Protein AF-A0A369S6Y5-F1 (afdb_monomer)

Mean predicted aligned error: 6.46 Å

Radius of gyration: 21.96 Å; Cα contacts (8 Å, |Δi|>4): 320; chains: 1; bounding box: 61×44×66 Å

Secondary structure (DSSP, 8-state):
-HHHHHHHHHHHHHHHHHHHHHHTHHHHHHHH-TTPBPPPHHHHHHHHHHHHHTT-TTGGGEEEEEES-SS-EEEE-TTSTT-EEEEEEGGGG--SHHHHHHT-SS-HHHHTTSTTHHHHHS--HHHHHHHHHHHHHHHHTTHHHHHHHHHHHHHHHHHHHHHHHHHH-SSHHHHHHHHHHHHHHHHHHHHHHHHHHHHHHHHHHHHHHHTS-HHHHHHHHHHHHHHHHHHHHHHTT-SSS--HHHHHHHHHSPPHHHHHHHHHHHHHHS---S---

Solvent-accessible surface area (backbone atoms only — not comparable to ful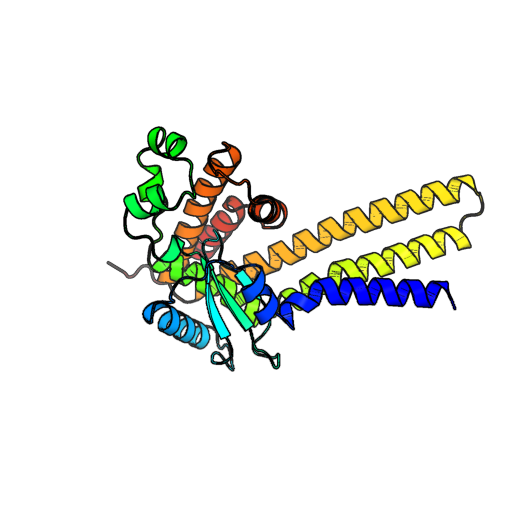l-atom values): 14900 Å² total; per-residue (Å²): 109,72,70,57,52,52,52,50,52,52,41,51,49,47,40,45,66,52,45,40,52,32,72,43,33,68,62,45,44,65,71,70,45,79,55,64,49,88,74,54,68,69,58,54,54,48,50,54,52,47,29,60,77,69,68,45,71,58,56,87,36,52,47,77,46,27,25,83,48,91,59,64,43,68,38,35,26,55,88,43,95,85,12,20,40,41,38,36,24,48,61,66,71,30,84,50,51,65,48,46,63,70,61,56,60,46,36,62,78,47,42,72,76,36,71,66,50,42,61,65,60,50,48,52,75,35,24,48,51,16,54,54,35,24,40,50,42,40,45,69,70,43,50,64,60,65,61,41,45,47,64,44,51,43,50,52,51,35,52,52,47,48,52,47,34,71,74,70,49,92,44,79,71,56,30,55,53,48,38,50,51,37,50,52,49,39,52,54,50,44,52,55,51,51,45,52,51,45,34,51,53,52,53,51,14,50,51,58,24,29,66,71,44,72,56,19,36,55,7,43,52,50,43,26,55,39,46,48,52,50,51,53,38,49,78,68,65,27,30,78,66,80,43,65,65,56,56,48,44,65,73,56,43,67,57,43,69,61,54,37,50,54,51,53,54,47,55,76,72,48,88,76,64,98,76,79,131

pLDDT: mean 87.21, std 12.36, range [34.69, 98.0]

Sequence (277 aa):
MKKVIVLGAVTCGILTLEFGPHFFHQSVVSNFMLNTKPVQQETLDLCQSICRKLGINKSNKIEVVVGEGFAAGNLGSTSLRNGAVLSLPYTMYFATRNDIERSGIIKSSYLSRHPDLADKLIPSPNCNKFQMAHELVRLKYKDFILSGTILPAFYLLGYGGFALCNKWALQRRLRILNKILVAVGTLSFYHIVTSRVMNWQVYRADRVAATIDPTYMAGGIEFMRKNQLWEKAFLNGAMPEASIMMLMGYLWHPPSGERLKRLLDLKNFTPYCDDID

Structure (mmCIF, N/CA/C/O backbone):
data_AF-A0A369S6Y5-F1
#
_entry.id   AF-A0A369S6Y5-F1
#
loop_
_atom_site.group_PDB
_atom_site.id
_atom_site.type_symbol
_atom_site.label_atom_id
_atom_site.label_alt_id
_atom_site.label_comp_id
_atom_site.label_asym_id
_atom_site.label_entity_id
_atom_site.label_seq_id
_atom_site.pdbx_PDB_ins_code
_atom_site.Cartn_x
_atom_site.Cartn_y
_atom_site.Cartn_z
_atom_site.occupancy
_atom_site.B_iso_or_equiv
_atom_site.auth_seq_id
_atom_site.auth_comp_id
_atom_site.auth_asym_id
_atom_site.auth_atom_id
_atom_site.pdbx_PDB_model_num
ATOM 1 N N . MET A 1 1 ? 26.159 -10.647 -29.325 1.00 68.94 1 MET A N 1
ATOM 2 C CA . MET A 1 1 ? 26.149 -11.573 -28.171 1.00 68.94 1 MET A CA 1
ATOM 3 C C . MET A 1 1 ? 26.365 -10.866 -26.825 1.00 68.94 1 MET A C 1
ATOM 5 O O . MET A 1 1 ? 25.400 -10.771 -26.084 1.00 68.94 1 MET A O 1
ATOM 9 N N . LYS A 1 2 ? 27.532 -10.260 -26.524 1.00 83.88 2 LYS A N 1
ATOM 10 C CA . LYS A 1 2 ? 27.811 -9.609 -25.212 1.00 83.88 2 LYS A CA 1
ATOM 11 C C . LYS A 1 2 ? 26.740 -8.608 -24.727 1.00 83.88 2 LYS A C 1
ATOM 13 O O . LYS A 1 2 ? 26.308 -8.686 -23.588 1.00 83.88 2 LYS A O 1
ATOM 18 N N . LYS A 1 3 ? 26.257 -7.707 -25.595 1.00 83.19 3 LYS A N 1
ATOM 19 C CA . LYS A 1 3 ? 25.219 -6.712 -25.238 1.00 83.19 3 LYS A CA 1
ATOM 20 C C . LYS A 1 3 ? 23.859 -7.326 -24.876 1.00 83.19 3 LYS A C 1
ATOM 22 O O . LYS A 1 3 ? 23.180 -6.805 -24.004 1.00 83.19 3 LYS A O 1
ATOM 27 N N . VAL A 1 4 ? 23.487 -8.424 -25.536 1.00 84.88 4 VAL A N 1
ATOM 28 C CA . VAL A 1 4 ? 22.231 -9.148 -25.277 1.00 84.88 4 VAL A CA 1
ATOM 29 C C . VAL A 1 4 ? 22.318 -9.890 -23.945 1.00 84.88 4 VAL A C 1
ATOM 31 O O . VAL A 1 4 ? 21.370 -9.856 -23.173 1.00 84.88 4 VAL A O 1
ATOM 34 N N . ILE A 1 5 ? 23.480 -10.478 -23.640 1.00 88.75 5 ILE A N 1
ATOM 35 C CA . ILE A 1 5 ? 23.739 -11.128 -22.348 1.00 88.75 5 ILE A CA 1
ATOM 36 C C . ILE A 1 5 ? 23.636 -10.110 -21.205 1.00 88.75 5 ILE A C 1
ATOM 38 O O . ILE A 1 5 ? 22.941 -10.368 -20.231 1.00 88.75 5 ILE A O 1
ATOM 42 N N . VAL A 1 6 ? 24.262 -8.934 -21.342 1.00 90.31 6 VAL A N 1
ATOM 43 C CA . VAL A 1 6 ? 24.178 -7.869 -20.325 1.00 90.31 6 VAL A CA 1
ATOM 44 C C . VAL A 1 6 ? 22.739 -7.381 -20.148 1.00 90.31 6 VAL A C 1
ATOM 46 O O . VAL A 1 6 ? 22.275 -7.277 -19.018 1.00 90.31 6 VAL A O 1
ATOM 49 N N . LEU A 1 7 ? 22.011 -7.131 -21.242 1.00 91.06 7 LEU A N 1
ATOM 50 C CA . LEU A 1 7 ? 20.605 -6.715 -21.182 1.00 91.06 7 LEU A CA 1
ATOM 51 C C . LEU A 1 7 ? 19.738 -7.752 -20.456 1.00 91.06 7 LEU A C 1
ATOM 53 O O . LEU A 1 7 ? 18.943 -7.395 -19.586 1.00 91.06 7 LEU A O 1
ATOM 57 N N . GLY A 1 8 ? 19.919 -9.031 -20.797 1.00 91.69 8 GLY A N 1
ATOM 58 C CA . GLY A 1 8 ? 19.226 -10.143 -20.155 1.00 91.69 8 GLY A CA 1
ATOM 59 C C . GLY A 1 8 ? 19.544 -10.227 -18.665 1.00 91.69 8 GLY A C 1
ATOM 60 O O . GLY A 1 8 ? 18.622 -10.288 -17.858 1.00 91.69 8 GLY A O 1
ATOM 61 N N . ALA A 1 9 ? 20.824 -10.145 -18.291 1.00 93.56 9 ALA A N 1
ATOM 62 C CA . ALA A 1 9 ? 21.264 -10.190 -16.898 1.00 93.56 9 ALA A CA 1
ATOM 63 C C . ALA A 1 9 ? 20.692 -9.032 -16.065 1.00 93.56 9 ALA A C 1
ATOM 65 O O . ALA A 1 9 ? 20.164 -9.270 -14.982 1.00 93.56 9 ALA A O 1
ATOM 66 N N . VAL A 1 10 ? 20.726 -7.797 -16.580 1.00 94.38 10 VAL A N 1
ATOM 67 C CA . VAL A 1 10 ? 20.165 -6.628 -15.878 1.00 94.38 10 VAL A CA 1
ATOM 68 C C . VAL A 1 10 ? 18.650 -6.761 -15.729 1.00 94.38 10 VAL A C 1
ATOM 70 O O . VAL A 1 10 ? 18.126 -6.548 -14.642 1.00 94.38 10 VAL A O 1
ATOM 73 N N . THR A 1 11 ? 17.945 -7.174 -16.785 1.00 94.50 11 THR A N 1
ATOM 74 C CA . THR A 1 11 ? 16.484 -7.359 -16.735 1.00 94.50 11 THR A CA 1
ATOM 75 C C . THR A 1 11 ? 16.094 -8.460 -15.748 1.00 94.50 11 THR A C 1
ATOM 77 O O . THR A 1 11 ? 15.167 -8.274 -14.965 1.00 94.50 11 THR A O 1
ATOM 80 N N . CYS A 1 12 ? 16.824 -9.581 -15.729 1.00 94.69 12 CYS A N 1
ATOM 81 C CA . CYS A 1 12 ? 16.627 -10.640 -14.737 1.00 94.69 12 CYS A CA 1
ATOM 82 C C . CYS A 1 12 ? 16.923 -10.145 -13.316 1.00 94.69 12 CYS A C 1
ATOM 84 O O . CYS A 1 12 ? 16.197 -10.495 -12.390 1.00 94.69 12 CYS A O 1
ATOM 86 N N . GLY A 1 13 ? 17.951 -9.310 -13.142 1.00 95.88 13 GLY A N 1
ATOM 87 C CA . GLY A 1 13 ? 18.265 -8.658 -11.872 1.00 95.88 13 GLY A CA 1
ATOM 88 C C . GLY A 1 13 ? 17.122 -7.771 -11.377 1.00 95.88 13 GLY A C 1
ATOM 89 O O . GLY A 1 13 ? 16.681 -7.936 -10.246 1.00 95.88 13 GLY A O 1
ATOM 90 N N . ILE A 1 14 ? 16.581 -6.903 -12.240 1.00 94.62 14 ILE A N 1
ATOM 91 C CA . ILE A 1 14 ? 15.412 -6.062 -11.926 1.00 94.62 14 ILE A CA 1
ATOM 92 C C . ILE A 1 14 ? 14.213 -6.937 -11.550 1.00 94.62 14 ILE A C 1
ATOM 94 O O . ILE A 1 14 ? 13.621 -6.732 -10.499 1.00 94.62 14 ILE A O 1
ATOM 98 N N . LEU A 1 15 ? 13.887 -7.954 -12.354 1.00 94.94 15 LEU A N 1
ATOM 99 C CA . LEU A 1 15 ? 12.799 -8.884 -12.037 1.00 94.94 15 LEU A CA 1
ATOM 100 C C . LEU A 1 15 ? 13.020 -9.578 -10.687 1.00 94.94 15 LEU A C 1
ATOM 102 O O . LEU A 1 15 ? 12.086 -9.728 -9.911 1.00 94.94 15 LEU A O 1
ATOM 106 N N . THR A 1 16 ? 14.252 -9.975 -10.376 1.00 94.00 16 THR A N 1
ATOM 107 C CA . THR A 1 16 ? 14.579 -10.609 -9.092 1.00 94.00 16 THR A CA 1
ATOM 108 C C . THR A 1 16 ? 14.391 -9.639 -7.928 1.00 94.00 16 THR A C 1
ATOM 110 O O . THR A 1 16 ? 13.891 -10.049 -6.887 1.00 94.00 16 THR A O 1
ATOM 113 N N . LEU A 1 17 ? 14.737 -8.360 -8.096 1.00 91.50 17 LEU A N 1
ATOM 114 C CA . LEU A 1 17 ? 14.517 -7.328 -7.080 1.00 91.50 17 LEU A CA 1
ATOM 115 C C . LEU A 1 17 ? 13.027 -7.041 -6.860 1.00 91.50 17 LEU A C 1
ATOM 117 O O . LEU A 1 17 ? 12.596 -6.951 -5.716 1.00 91.50 17 LEU A O 1
ATOM 121 N N . GLU A 1 18 ? 12.241 -6.957 -7.933 1.00 90.75 18 GLU A N 1
ATOM 122 C CA . GLU A 1 18 ? 10.799 -6.687 -7.867 1.00 90.75 18 GLU A CA 1
ATOM 123 C C . GLU A 1 18 ? 10.017 -7.876 -7.290 1.00 90.75 18 GLU A C 1
ATOM 125 O O . GLU A 1 18 ? 9.133 -7.719 -6.451 1.00 90.75 18 GLU A O 1
ATOM 130 N N . PHE A 1 19 ? 10.348 -9.099 -7.711 1.00 93.56 19 PHE A N 1
ATOM 131 C CA . PHE A 1 19 ? 9.594 -10.296 -7.340 1.00 93.56 19 PHE A CA 1
ATOM 132 C C . PHE A 1 19 ? 10.156 -11.043 -6.130 1.00 93.56 19 PHE A C 1
ATOM 134 O O . PHE A 1 19 ? 9.410 -11.748 -5.445 1.00 93.56 19 PHE A O 1
ATOM 141 N N . GLY A 1 20 ? 11.451 -10.907 -5.850 1.00 91.94 20 GLY A N 1
ATOM 142 C CA . GLY A 1 20 ? 12.147 -11.584 -4.755 1.00 91.94 20 GLY A CA 1
ATOM 143 C C . GLY A 1 20 ? 11.435 -11.441 -3.408 1.00 91.94 20 GLY A C 1
ATOM 144 O O . GLY A 1 20 ? 11.149 -12.470 -2.790 1.00 91.94 20 GLY A O 1
ATOM 145 N N . PRO A 1 21 ? 11.041 -10.223 -2.985 1.00 90.06 21 PRO A N 1
ATOM 146 C CA . PRO A 1 21 ? 10.298 -10.020 -1.742 1.00 90.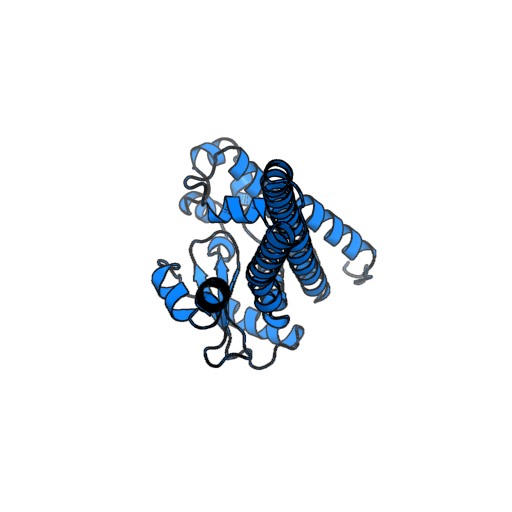06 21 PRO A CA 1
ATOM 147 C C . PRO A 1 21 ? 8.982 -10.804 -1.654 1.00 90.06 21 PRO A C 1
ATOM 149 O O . PRO A 1 21 ? 8.561 -11.172 -0.562 1.00 90.06 21 PRO A O 1
ATOM 152 N N . HIS A 1 22 ? 8.338 -11.113 -2.784 1.00 91.44 22 HIS A N 1
ATOM 153 C CA . HIS A 1 22 ? 7.096 -11.890 -2.811 1.00 91.44 22 HIS A CA 1
ATOM 154 C C . HIS A 1 22 ? 7.351 -13.398 -2.688 1.00 91.44 22 HIS A C 1
ATOM 156 O O . HIS A 1 22 ? 6.596 -14.102 -2.011 1.00 91.44 22 HIS A O 1
ATOM 162 N N . PHE A 1 23 ? 8.425 -13.904 -3.301 1.00 90.50 23 PHE A N 1
ATOM 163 C CA . PHE A 1 23 ? 8.816 -15.314 -3.203 1.00 90.50 23 PHE A CA 1
ATOM 164 C C . PHE A 1 23 ? 9.456 -15.660 -1.851 1.00 90.50 23 PHE A C 1
ATOM 166 O O . PHE A 1 23 ? 9.234 -16.759 -1.339 1.00 90.50 23 PHE A O 1
ATOM 173 N N . PHE A 1 24 ? 10.193 -14.721 -1.256 1.00 88.81 24 PHE A N 1
ATOM 174 C CA . PHE A 1 24 ? 10.959 -14.895 -0.017 1.00 88.81 24 PHE A CA 1
ATOM 175 C C . PHE A 1 24 ? 10.474 -13.963 1.102 1.00 88.81 24 PHE A C 1
ATOM 177 O O . PHE A 1 24 ? 11.268 -13.438 1.882 1.00 88.81 24 PHE A O 1
ATOM 184 N N . HIS A 1 25 ? 9.159 -13.752 1.191 1.00 83.12 25 HIS A N 1
ATOM 185 C CA . HIS A 1 25 ? 8.559 -12.820 2.151 1.00 83.12 25 HIS A CA 1
ATOM 186 C C . HIS A 1 25 ? 8.900 -13.150 3.609 1.00 83.12 25 HIS A C 1
ATOM 188 O O . HIS A 1 25 ? 9.057 -12.227 4.393 1.00 83.12 25 HIS A O 1
ATOM 194 N N . GLN A 1 26 ? 9.094 -14.422 3.972 1.00 80.00 26 GLN A N 1
ATOM 195 C CA . GLN A 1 26 ? 9.509 -14.810 5.329 1.00 80.00 26 GLN A CA 1
ATOM 196 C C . GLN A 1 26 ? 10.851 -14.179 5.719 1.00 80.00 26 GLN A C 1
ATOM 198 O O . GLN A 1 26 ? 10.980 -13.635 6.810 1.00 80.00 26 GLN A O 1
ATOM 203 N N . SER A 1 27 ? 11.823 -14.177 4.801 1.00 79.81 27 SER A N 1
ATOM 204 C CA . SER A 1 27 ? 13.119 -13.524 5.008 1.00 79.81 27 SER A CA 1
ATOM 205 C C . SER A 1 27 ? 12.998 -12.001 5.043 1.00 79.81 27 SER A C 1
ATOM 207 O O . SER A 1 27 ? 13.755 -11.336 5.741 1.00 79.81 27 SER A O 1
ATOM 209 N N . VAL A 1 28 ? 12.053 -11.423 4.295 1.00 78.94 28 VAL A N 1
ATOM 210 C CA . VAL A 1 28 ? 11.780 -9.979 4.363 1.00 78.94 28 VAL A CA 1
ATOM 211 C C . VAL A 1 28 ? 11.183 -9.621 5.720 1.00 78.94 28 VAL A C 1
ATOM 213 O O . VAL A 1 28 ? 11.659 -8.703 6.375 1.00 78.94 28 VAL A O 1
ATOM 216 N N . VAL A 1 29 ? 10.183 -10.371 6.174 1.00 75.44 29 VAL A N 1
ATOM 217 C CA . VAL A 1 29 ? 9.536 -10.166 7.471 1.00 75.44 29 VAL A CA 1
ATOM 218 C C . VAL A 1 29 ? 10.549 -10.329 8.603 1.00 75.44 29 VAL A C 1
ATOM 220 O O . VAL A 1 29 ? 10.674 -9.422 9.416 1.00 75.44 29 VAL A O 1
ATOM 223 N N . SER A 1 30 ? 11.349 -11.398 8.621 1.00 70.75 30 SER A N 1
ATOM 224 C CA . SER A 1 30 ? 12.331 -11.618 9.692 1.00 70.75 30 SER A CA 1
ATOM 225 C C . SER A 1 30 ? 13.407 -10.531 9.773 1.00 70.75 30 SER A C 1
ATOM 227 O O . SER A 1 30 ? 13.872 -10.218 10.863 1.00 70.75 30 SER A O 1
ATOM 229 N N . ASN A 1 31 ? 13.813 -9.961 8.633 1.00 64.56 31 ASN A N 1
ATOM 230 C CA . ASN A 1 31 ? 14.920 -9.001 8.570 1.00 64.56 31 ASN A CA 1
ATOM 231 C C . ASN A 1 31 ? 14.474 -7.533 8.650 1.00 64.56 31 ASN A C 1
ATOM 233 O O . ASN A 1 31 ? 15.263 -6.690 9.067 1.00 64.56 31 ASN A O 1
ATOM 237 N N . PHE A 1 32 ? 13.241 -7.214 8.239 1.00 62.09 32 PHE A N 1
ATOM 238 C CA . PHE A 1 32 ? 12.746 -5.833 8.152 1.00 62.09 32 PHE A CA 1
ATOM 239 C C . PHE A 1 32 ? 11.563 -5.537 9.082 1.00 62.09 32 PHE A C 1
ATOM 241 O O . PHE A 1 32 ? 11.349 -4.378 9.425 1.00 62.09 32 PHE A O 1
ATOM 248 N N . MET A 1 33 ? 10.823 -6.550 9.544 1.00 63.59 33 MET A N 1
ATOM 249 C CA . MET A 1 33 ? 9.774 -6.405 10.567 1.00 63.59 33 MET A CA 1
ATOM 250 C C . MET A 1 33 ? 10.337 -6.797 11.940 1.00 63.59 33 MET A C 1
ATOM 252 O O . MET A 1 33 ? 9.800 -7.669 12.618 1.00 63.59 33 MET A O 1
ATOM 256 N N . LEU A 1 34 ? 11.447 -6.163 12.338 1.00 53.72 34 LEU A N 1
ATOM 257 C CA . LEU A 1 34 ? 12.264 -6.537 13.505 1.00 53.72 34 L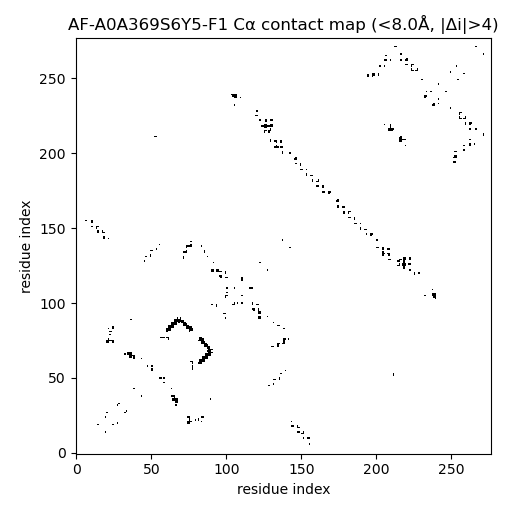EU A CA 1
ATOM 258 C C . LEU A 1 34 ? 11.502 -6.552 14.848 1.00 53.72 34 LEU A C 1
ATOM 260 O O . LEU A 1 34 ? 11.966 -7.178 15.794 1.00 53.72 34 LEU A O 1
ATOM 264 N N . ASN A 1 35 ? 10.312 -5.945 14.915 1.00 65.94 35 ASN A N 1
ATOM 265 C CA . ASN A 1 35 ? 9.484 -5.846 16.118 1.00 65.94 35 ASN A CA 1
ATOM 266 C C . ASN A 1 35 ? 8.044 -6.319 15.855 1.00 65.94 35 ASN A C 1
ATOM 268 O O . ASN A 1 35 ? 7.093 -5.537 15.954 1.00 65.94 35 ASN A O 1
ATOM 272 N N . THR A 1 36 ? 7.863 -7.592 15.491 1.00 73.50 36 THR A N 1
ATOM 273 C CA . THR A 1 36 ? 6.509 -8.160 15.425 1.00 73.50 36 THR A CA 1
ATOM 274 C C . THR A 1 36 ? 5.895 -8.252 16.825 1.00 73.50 36 THR A C 1
ATOM 276 O O . THR A 1 36 ? 6.552 -8.621 17.800 1.00 73.50 36 THR A O 1
ATOM 279 N N . LYS A 1 37 ? 4.625 -7.867 16.945 1.00 81.25 37 LYS A N 1
ATOM 280 C CA . LYS A 1 37 ? 3.834 -7.973 18.176 1.00 81.25 37 LYS A CA 1
ATOM 281 C C . LYS A 1 37 ? 2.946 -9.219 18.112 1.00 81.25 37 LYS A C 1
ATOM 283 O O . LYS A 1 37 ? 2.574 -9.634 17.011 1.00 81.25 37 LYS A O 1
ATOM 288 N N . PRO A 1 38 ? 2.562 -9.797 19.266 1.00 86.00 38 PRO A N 1
ATOM 289 C CA . PRO A 1 38 ? 1.602 -10.892 19.301 1.00 86.00 38 PRO A CA 1
ATOM 290 C C . PRO A 1 38 ? 0.315 -10.526 18.557 1.00 86.00 38 PRO A C 1
ATOM 292 O O . PRO A 1 38 ? -0.270 -9.462 18.777 1.00 86.00 38 PRO A O 1
ATOM 295 N N . VAL A 1 39 ? -0.120 -11.412 17.665 1.00 90.75 39 VAL A N 1
ATOM 296 C CA . VAL A 1 39 ? -1.368 -11.237 16.921 1.00 90.75 39 VAL A CA 1
ATOM 297 C C . VAL A 1 39 ? -2.518 -11.721 17.795 1.00 90.75 39 VAL A C 1
ATOM 299 O O . VAL A 1 39 ? -2.499 -12.850 18.279 1.00 90.75 39 VAL A O 1
ATOM 302 N N . GLN A 1 40 ? -3.514 -10.864 18.010 1.00 92.88 40 GLN A N 1
ATOM 303 C CA . GLN A 1 40 ? -4.709 -11.227 18.767 1.00 92.88 40 GLN A CA 1
ATOM 304 C C . GLN A 1 40 ? -5.564 -12.216 17.962 1.00 92.88 40 GLN A C 1
ATOM 306 O O . GLN A 1 40 ? -5.670 -12.094 16.739 1.00 92.88 40 GLN A O 1
ATOM 311 N N . GLN A 1 41 ? -6.206 -13.174 18.639 1.00 94.31 41 GLN A N 1
ATOM 312 C CA . GLN A 1 41 ? -7.049 -14.178 17.976 1.00 94.31 41 GLN A CA 1
ATOM 313 C C . GLN A 1 41 ? -8.189 -13.527 17.176 1.00 94.31 41 GLN A C 1
ATOM 315 O O . GLN A 1 41 ? -8.448 -13.922 16.043 1.00 94.31 41 GLN A O 1
ATOM 320 N N . GLU A 1 42 ? -8.787 -12.458 17.705 1.00 94.00 42 GLU A N 1
ATOM 321 C CA . GLU A 1 42 ? -9.836 -11.687 17.026 1.00 94.00 42 GLU A CA 1
ATOM 322 C C . GLU A 1 42 ? -9.380 -11.140 15.662 1.00 94.00 42 GLU A C 1
ATOM 324 O O . GLU A 1 42 ? -10.148 -11.129 14.699 1.00 94.00 42 GLU A O 1
ATOM 329 N N . THR A 1 43 ? -8.109 -10.744 15.538 1.00 95.00 43 THR A N 1
ATOM 330 C CA . THR A 1 43 ? -7.512 -10.281 14.275 1.00 95.00 43 THR A CA 1
ATOM 331 C C . THR A 1 43 ? -7.398 -11.413 13.259 1.00 95.00 43 THR A C 1
ATOM 333 O O . THR A 1 43 ? -7.663 -11.210 12.070 1.00 95.00 43 THR A O 1
ATOM 336 N N . LEU A 1 44 ? -7.021 -12.613 13.710 1.00 95.50 44 LEU A N 1
ATOM 337 C CA . LEU A 1 44 ? -6.950 -13.804 12.860 1.00 95.50 44 LEU A CA 1
ATOM 338 C C . LEU A 1 44 ? -8.346 -14.214 12.381 1.00 95.50 44 LEU A C 1
ATOM 340 O O . LEU A 1 44 ? -8.544 -14.455 11.187 1.00 95.50 44 LEU A O 1
ATOM 344 N N . ASP A 1 45 ? -9.323 -14.218 13.285 1.00 96.06 45 ASP A N 1
ATOM 345 C CA . ASP A 1 45 ? -10.712 -14.558 12.982 1.00 96.06 45 ASP A CA 1
ATOM 346 C C . ASP A 1 45 ? -11.331 -13.549 12.008 1.00 96.06 45 ASP A C 1
ATOM 348 O O . ASP A 1 45 ? -12.004 -13.932 11.040 1.00 96.06 45 ASP A O 1
ATOM 352 N N . LEU A 1 46 ? -11.043 -12.257 12.199 1.00 96.06 46 LEU A N 1
ATOM 353 C CA . LEU A 1 46 ? -11.447 -11.202 11.278 1.00 96.06 46 LEU A CA 1
ATOM 354 C C . LEU A 1 46 ? -10.827 -11.400 9.889 1.00 96.06 46 LEU A C 1
ATOM 356 O O . LEU A 1 46 ? -11.545 -11.334 8.889 1.00 96.06 46 LEU A O 1
ATOM 360 N N . CYS A 1 47 ? -9.529 -11.707 9.813 1.00 96.94 47 CYS A N 1
ATOM 361 C CA . CYS A 1 47 ? -8.843 -11.984 8.550 1.00 96.94 47 CYS A CA 1
ATOM 362 C C . CYS A 1 47 ? -9.495 -13.152 7.799 1.00 96.94 47 CYS A C 1
ATOM 364 O O . CYS A 1 47 ? -9.816 -13.030 6.612 1.00 96.94 47 CYS A O 1
ATOM 366 N N . GLN A 1 48 ? -9.783 -14.259 8.490 1.00 96.88 48 GLN A N 1
ATOM 367 C CA . GLN A 1 48 ? -10.469 -15.409 7.893 1.00 96.88 48 GLN A CA 1
ATOM 368 C C . GLN A 1 48 ? -11.905 -15.072 7.467 1.00 96.88 48 GLN A C 1
ATOM 370 O O . GLN A 1 48 ? -12.365 -15.508 6.408 1.00 96.88 48 GLN A O 1
ATOM 375 N N . SER A 1 49 ? -12.624 -14.268 8.252 1.00 96.81 49 SER A N 1
ATOM 376 C CA . SER A 1 49 ? -13.956 -13.768 7.896 1.00 96.81 49 SER A CA 1
ATOM 377 C C . SER A 1 49 ? -13.930 -12.941 6.606 1.00 96.81 49 SER A C 1
ATOM 379 O O . SER A 1 49 ? -14.694 -13.218 5.678 1.00 96.81 49 SER A O 1
ATOM 381 N N . ILE A 1 50 ? -12.997 -11.993 6.488 1.00 97.75 50 ILE A N 1
ATOM 382 C CA . ILE A 1 50 ? -12.838 -11.165 5.287 1.00 97.75 50 ILE A CA 1
ATOM 383 C C . ILE A 1 50 ? -12.419 -12.013 4.084 1.00 97.75 50 ILE A C 1
ATOM 385 O O . ILE A 1 50 ? -12.980 -11.847 3.001 1.00 97.75 50 ILE A O 1
ATOM 389 N N . CYS A 1 51 ? -11.492 -12.959 4.256 1.00 97.50 51 CYS A N 1
ATOM 390 C CA . CYS A 1 51 ? -11.089 -13.869 3.184 1.00 97.50 51 CYS A CA 1
ATOM 391 C C . CYS A 1 51 ? -12.282 -14.641 2.610 1.00 97.50 51 CYS A C 1
ATOM 393 O O . CYS A 1 51 ? -12.397 -14.753 1.388 1.00 97.50 51 CYS A O 1
ATOM 395 N N . ARG A 1 52 ? -13.199 -15.114 3.468 1.00 96.75 52 ARG A N 1
ATOM 396 C CA . ARG A 1 52 ? -14.446 -15.765 3.037 1.00 96.75 52 ARG A CA 1
ATOM 397 C C . ARG A 1 52 ? -15.339 -14.809 2.249 1.00 96.75 52 ARG A C 1
ATOM 399 O O . ARG A 1 52 ? -15.730 -15.149 1.137 1.00 96.75 52 ARG A O 1
ATOM 406 N N . LYS A 1 53 ? -15.593 -13.599 2.767 1.00 96.81 53 LYS A N 1
ATOM 407 C CA . LYS A 1 53 ? -16.404 -12.574 2.076 1.00 96.81 53 LYS A CA 1
ATOM 408 C C . LYS A 1 53 ? -15.818 -12.177 0.714 1.00 96.81 53 LYS A C 1
ATOM 410 O O . LYS A 1 53 ? -16.554 -11.929 -0.233 1.00 96.81 53 LYS A O 1
ATOM 415 N N . LEU A 1 54 ? -14.491 -12.153 0.597 1.00 96.44 54 LEU A N 1
ATOM 416 C CA . LEU A 1 54 ? -13.781 -11.833 -0.641 1.00 96.44 54 LEU A CA 1
ATOM 417 C C . LEU A 1 54 ? -13.579 -13.040 -1.570 1.00 96.44 54 LEU A C 1
ATOM 419 O O . LEU A 1 54 ? -13.052 -12.856 -2.670 1.00 96.44 54 LEU A O 1
ATOM 423 N N . GLY A 1 55 ? -13.955 -14.258 -1.173 1.00 95.50 55 GLY A N 1
ATOM 424 C CA . GLY A 1 55 ? -13.714 -15.473 -1.959 1.00 95.50 55 GLY A CA 1
ATOM 425 C C . GLY A 1 55 ? -12.224 -15.764 -2.185 1.00 95.50 55 GLY A C 1
ATOM 426 O O . GLY A 1 55 ? -11.825 -16.180 -3.274 1.00 95.50 55 GLY A O 1
ATOM 427 N N . ILE A 1 56 ? -11.373 -15.477 -1.195 1.00 94.81 56 ILE A N 1
ATOM 428 C CA . ILE A 1 56 ? -9.940 -15.780 -1.252 1.00 94.81 56 ILE A CA 1
ATOM 429 C C . ILE A 1 56 ? -9.735 -17.257 -0.913 1.00 94.81 56 ILE A C 1
ATOM 431 O O . ILE A 1 56 ? -9.825 -17.677 0.238 1.00 94.81 56 ILE A O 1
ATOM 435 N N . ASN A 1 57 ? -9.418 -18.045 -1.938 1.00 87.81 57 ASN A N 1
ATOM 436 C CA . ASN A 1 57 ? -9.077 -19.455 -1.780 1.00 87.81 57 ASN A CA 1
ATOM 437 C C . ASN A 1 57 ? -7.728 -19.623 -1.061 1.00 87.81 57 ASN A C 1
ATOM 439 O O . ASN A 1 57 ? -6.807 -18.825 -1.262 1.00 87.81 57 ASN A O 1
ATOM 443 N N . LYS A 1 58 ? -7.582 -20.714 -0.293 1.00 89.88 58 LYS A N 1
ATOM 444 C CA . LYS A 1 58 ? -6.362 -21.039 0.476 1.00 89.88 58 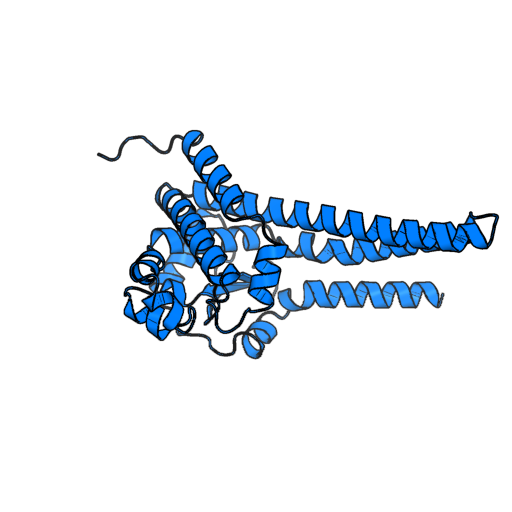LYS A CA 1
ATOM 445 C C . LYS A 1 58 ? -5.969 -19.925 1.460 1.00 89.88 58 LYS A C 1
ATOM 447 O O . LYS A 1 58 ? -4.792 -19.594 1.584 1.00 89.88 58 LYS A O 1
ATOM 452 N N . SER A 1 59 ? -6.948 -19.340 2.155 1.00 91.75 59 SER A N 1
ATOM 453 C CA . SER A 1 59 ? -6.726 -18.318 3.193 1.00 91.75 59 SER A CA 1
ATOM 454 C C . SER A 1 59 ? -5.849 -18.810 4.351 1.00 91.75 59 SER A C 1
ATOM 456 O O . SER A 1 59 ? -5.217 -18.010 5.029 1.00 91.75 59 SER A O 1
ATOM 458 N N . ASN A 1 60 ? -5.734 -20.127 4.537 1.00 92.81 60 ASN A N 1
ATOM 459 C CA . ASN A 1 60 ? -4.793 -20.764 5.460 1.00 92.81 60 ASN A CA 1
ATOM 460 C C . ASN A 1 60 ? -3.311 -20.584 5.071 1.00 92.81 60 ASN A C 1
ATOM 462 O O . ASN A 1 60 ? -2.435 -20.902 5.864 1.00 92.81 60 ASN A O 1
ATOM 466 N N . LYS A 1 61 ? -3.020 -20.106 3.853 1.00 94.06 61 LYS A N 1
ATOM 467 C CA . LYS A 1 61 ? -1.667 -19.738 3.404 1.00 94.06 61 LYS A CA 1
ATOM 468 C C . LYS A 1 61 ? -1.337 -18.256 3.612 1.00 94.06 61 LYS A C 1
ATOM 470 O O . LYS A 1 61 ? -0.341 -17.788 3.063 1.00 94.06 61 LYS A O 1
ATOM 475 N N . ILE A 1 62 ? -2.197 -17.513 4.304 1.00 95.19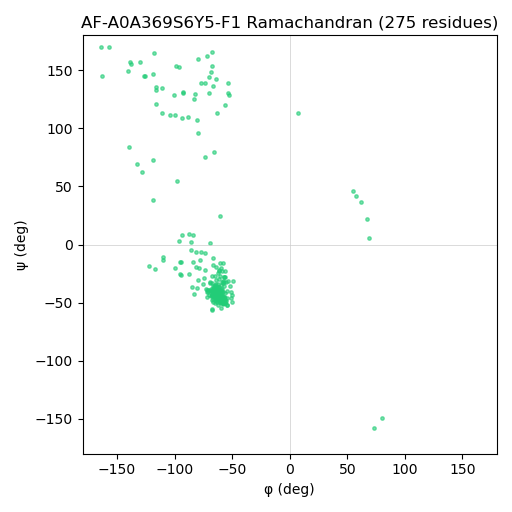 62 ILE A N 1
ATOM 476 C CA . ILE A 1 62 ? -1.954 -16.115 4.653 1.00 95.19 62 ILE A CA 1
ATOM 477 C C . ILE A 1 62 ? -1.473 -16.083 6.097 1.00 95.19 62 ILE A C 1
ATOM 479 O O . ILE A 1 62 ? -2.235 -16.369 7.017 1.00 95.19 62 ILE A O 1
ATOM 483 N N . GLU A 1 63 ? -0.210 -15.734 6.279 1.00 93.81 63 GLU A N 1
ATOM 484 C CA . GLU A 1 63 ? 0.356 -15.415 7.581 1.00 93.81 63 GLU A CA 1
ATOM 485 C C . GLU A 1 63 ? 0.012 -13.962 7.923 1.00 93.81 63 GLU A C 1
ATOM 487 O O . GLU A 1 63 ? 0.197 -13.060 7.105 1.00 93.81 63 GLU A O 1
ATOM 492 N N . VAL A 1 64 ? -0.524 -13.727 9.118 1.00 93.56 64 VAL A N 1
ATOM 493 C CA . VAL A 1 64 ? -0.809 -12.376 9.609 1.00 93.56 64 VAL A CA 1
ATOM 494 C C . VAL A 1 64 ? 0.299 -11.982 10.567 1.00 93.56 64 VAL A C 1
ATOM 496 O O . VAL A 1 64 ? 0.584 -12.717 11.508 1.00 93.56 64 VAL A O 1
ATOM 499 N N . VAL A 1 65 ? 0.891 -10.813 10.348 1.00 91.69 65 VAL A N 1
ATOM 500 C CA . VAL A 1 65 ? 1.903 -10.232 11.234 1.00 91.69 65 VAL A CA 1
ATOM 501 C C . VAL A 1 65 ? 1.486 -8.825 11.631 1.00 91.69 65 VAL A C 1
ATOM 503 O O . VAL A 1 65 ? 0.889 -8.098 10.837 1.00 91.69 65 VAL A O 1
ATOM 506 N N . VAL A 1 66 ? 1.797 -8.428 12.862 1.00 88.88 66 VAL A N 1
ATOM 507 C CA . VAL A 1 66 ? 1.557 -7.065 13.350 1.00 88.88 66 VAL A CA 1
ATOM 508 C C . VAL A 1 66 ? 2.898 -6.427 13.652 1.00 88.88 66 VAL A C 1
ATOM 510 O O . VAL A 1 66 ? 3.647 -6.955 14.467 1.00 88.88 66 VAL A O 1
ATOM 513 N N . GLY A 1 67 ? 3.207 -5.312 12.998 1.00 81.75 67 GLY A N 1
ATOM 514 C CA . GLY A 1 67 ? 4.466 -4.588 13.178 1.00 81.75 67 GLY A CA 1
ATOM 515 C C . GLY A 1 67 ? 4.252 -3.175 13.708 1.00 81.75 67 GLY A C 1
ATOM 516 O O . GLY A 1 67 ? 3.159 -2.627 13.627 1.00 81.75 67 GLY A O 1
ATOM 517 N N . GLU A 1 68 ? 5.318 -2.545 14.197 1.00 73.44 68 GLU A N 1
ATOM 518 C CA . GLU A 1 68 ? 5.305 -1.149 14.679 1.00 73.44 68 GLU A CA 1
ATOM 519 C C . GLU A 1 68 ? 5.125 -0.104 13.555 1.00 73.44 68 GLU A C 1
ATOM 521 O O . GLU A 1 68 ? 5.100 1.097 13.811 1.00 73.44 68 GLU A O 1
ATOM 526 N N . GLY A 1 69 ? 4.977 -0.551 12.304 1.00 66.88 69 GLY A N 1
ATOM 527 C CA . GLY A 1 69 ? 4.725 0.308 11.152 1.00 66.88 69 GLY A CA 1
ATOM 528 C C . GLY A 1 69 ? 3.351 0.988 11.164 1.00 66.88 69 GLY A C 1
ATOM 529 O O . GLY A 1 69 ? 2.432 0.612 11.889 1.00 66.88 69 GLY A O 1
ATOM 530 N N . PHE A 1 70 ? 3.218 1.995 10.298 1.00 66.31 70 PHE A N 1
ATOM 531 C CA . PHE A 1 70 ? 2.047 2.877 10.193 1.00 66.31 70 PHE A CA 1
ATOM 532 C C . PHE A 1 70 ? 0.935 2.390 9.283 1.00 66.31 70 PHE A C 1
ATOM 534 O O . PHE A 1 70 ? -0.216 2.804 9.420 1.00 66.31 70 PHE A O 1
ATOM 541 N N . ALA A 1 71 ? 1.288 1.556 8.316 1.00 74.81 71 ALA A N 1
ATOM 542 C CA . ALA A 1 71 ? 0.393 1.133 7.263 1.00 74.81 71 ALA A CA 1
ATOM 543 C C . ALA A 1 71 ? 0.345 -0.385 7.213 1.00 74.81 71 ALA A C 1
ATOM 545 O O . ALA A 1 71 ? 1.348 -1.068 7.435 1.00 74.81 71 ALA A O 1
ATOM 546 N N . ALA A 1 72 ? -0.836 -0.894 6.888 1.00 86.00 72 ALA A N 1
ATOM 547 C CA . ALA A 1 72 ? -0.962 -2.270 6.469 1.00 86.00 72 ALA A CA 1
ATOM 548 C C . ALA A 1 72 ? -0.273 -2.459 5.110 1.00 86.00 72 ALA A C 1
ATOM 550 O O . ALA A 1 72 ? -0.136 -1.522 4.321 1.00 86.00 72 ALA A O 1
ATOM 551 N N . GLY A 1 73 ? 0.166 -3.679 4.849 1.00 88.25 73 GLY A N 1
ATOM 552 C CA . GLY A 1 73 ? 0.801 -4.057 3.600 1.00 88.25 73 GLY A CA 1
ATOM 553 C C . GLY A 1 73 ? 0.680 -5.551 3.367 1.00 88.25 73 GLY A C 1
ATOM 554 O O . GLY A 1 73 ? 0.291 -6.312 4.253 1.00 88.25 73 GLY A O 1
ATOM 555 N N . ASN A 1 74 ? 1.034 -5.992 2.168 1.00 91.06 74 ASN A N 1
ATOM 556 C CA . ASN A 1 74 ? 1.006 -7.403 1.820 1.00 91.06 74 ASN A CA 1
ATOM 557 C C . ASN A 1 74 ? 2.206 -7.792 0.954 1.00 91.06 74 ASN A C 1
ATOM 559 O O . ASN A 1 74 ? 2.717 -6.985 0.177 1.00 91.06 74 ASN A O 1
ATOM 563 N N . LEU A 1 75 ? 2.639 -9.045 1.089 1.00 91.25 75 LEU A N 1
ATOM 564 C CA . LEU A 1 75 ? 3.679 -9.669 0.271 1.00 91.25 75 LEU A CA 1
ATOM 565 C C . LEU A 1 75 ? 3.273 -11.100 -0.101 1.00 91.25 75 LEU A C 1
ATOM 567 O O . LEU A 1 75 ? 2.507 -11.756 0.600 1.00 91.25 75 LEU A O 1
ATOM 571 N N . GLY A 1 76 ? 3.820 -11.609 -1.205 1.00 92.56 76 GLY A N 1
ATOM 572 C CA . GLY A 1 76 ? 3.532 -12.963 -1.689 1.00 92.56 76 GLY A CA 1
ATOM 573 C C . GLY A 1 76 ? 2.142 -13.147 -2.311 1.00 92.56 76 GLY A C 1
ATOM 574 O O . GLY A 1 76 ? 1.530 -12.214 -2.828 1.00 92.56 76 GLY A O 1
ATOM 575 N N . SER A 1 77 ? 1.670 -14.396 -2.340 1.00 93.00 77 SER A N 1
ATOM 576 C CA . SER A 1 77 ? 0.343 -14.767 -2.848 1.00 93.00 77 SER A CA 1
ATOM 577 C C . SER A 1 77 ? -0.053 -16.159 -2.363 1.00 93.00 77 SER A C 1
ATOM 579 O O . SER A 1 77 ? 0.765 -17.075 -2.356 1.00 93.00 77 SER A O 1
ATOM 581 N N . THR A 1 78 ? -1.340 -16.384 -2.093 1.00 93.31 78 THR A N 1
ATOM 582 C CA . THR A 1 78 ? -1.870 -17.725 -1.772 1.00 93.31 78 THR A CA 1
ATOM 583 C C . THR A 1 78 ? -1.681 -18.748 -2.902 1.00 93.31 78 THR A C 1
ATOM 585 O O . THR A 1 78 ? -1.785 -19.957 -2.681 1.00 93.31 78 THR A O 1
ATOM 588 N N . SER A 1 79 ? -1.382 -18.284 -4.124 1.00 91.25 79 SER A N 1
ATOM 589 C CA . SER A 1 79 ? -1.013 -19.143 -5.257 1.00 91.25 79 SER A CA 1
ATOM 590 C C . SER A 1 79 ? 0.444 -19.623 -5.216 1.00 91.25 79 SER A C 1
ATOM 592 O O . SER A 1 79 ? 0.761 -20.612 -5.870 1.00 91.25 79 SER A O 1
ATOM 594 N N . LEU A 1 80 ? 1.327 -18.951 -4.471 1.00 91.25 80 LEU A N 1
ATOM 595 C CA . LEU A 1 80 ? 2.732 -19.335 -4.339 1.00 91.25 80 LEU A CA 1
ATOM 596 C C . LEU A 1 80 ? 2.902 -20.481 -3.335 1.00 91.25 80 LEU A C 1
ATOM 598 O O . LEU A 1 80 ? 2.050 -20.735 -2.476 1.00 91.25 80 LEU A O 1
ATOM 602 N N . ARG A 1 81 ? 4.034 -21.188 -3.438 1.00 89.25 81 ARG A N 1
ATOM 603 C CA . ARG A 1 81 ? 4.373 -22.286 -2.521 1.00 89.25 81 ARG A CA 1
ATOM 604 C C . ARG A 1 81 ? 4.417 -21.796 -1.074 1.00 89.25 81 ARG A C 1
ATOM 606 O O . ARG A 1 81 ? 3.720 -22.375 -0.245 1.00 89.25 81 ARG A O 1
ATOM 613 N N . ASN A 1 82 ? 5.146 -20.704 -0.845 1.00 89.94 82 ASN A N 1
ATOM 614 C CA . ASN A 1 82 ? 5.393 -20.111 0.471 1.00 89.94 82 ASN A CA 1
ATOM 615 C C . ASN A 1 82 ? 4.195 -19.316 1.014 1.00 89.94 82 ASN A C 1
ATOM 617 O O . ASN A 1 82 ? 4.222 -18.899 2.158 1.00 89.94 82 ASN A O 1
ATOM 621 N N . GLY A 1 83 ? 3.138 -19.123 0.218 1.00 94.19 83 GLY A N 1
ATOM 622 C CA . GLY A 1 83 ? 1.961 -18.368 0.637 1.00 94.19 83 GLY A CA 1
ATOM 623 C C . GLY A 1 83 ? 2.153 -16.856 0.551 1.00 94.19 83 GLY A C 1
ATOM 624 O O . GLY A 1 83 ? 2.831 -16.346 -0.349 1.00 94.19 83 GLY A O 1
ATOM 625 N N . ALA A 1 84 ? 1.479 -16.147 1.446 1.00 94.56 84 ALA A N 1
ATOM 626 C CA . ALA A 1 84 ? 1.466 -14.697 1.515 1.00 94.56 84 ALA A CA 1
ATOM 627 C C . ALA A 1 84 ? 1.549 -14.224 2.964 1.00 94.56 84 ALA A C 1
ATOM 629 O O . ALA A 1 84 ? 1.128 -14.936 3.872 1.00 94.56 84 ALA A O 1
ATOM 630 N N . VAL A 1 85 ? 2.004 -12.990 3.146 1.00 93.50 85 VAL A N 1
ATOM 631 C CA . VAL A 1 85 ? 1.968 -12.291 4.429 1.00 93.50 85 VAL A CA 1
ATOM 632 C C . VAL A 1 85 ? 1.066 -11.074 4.305 1.00 93.50 85 VAL A C 1
ATOM 634 O O . VAL A 1 85 ? 1.189 -10.292 3.359 1.00 93.50 85 VAL A O 1
ATOM 637 N N . LEU A 1 86 ? 0.184 -10.914 5.283 1.00 93.75 86 LEU A N 1
ATOM 638 C CA . LEU A 1 86 ? -0.559 -9.697 5.556 1.00 93.75 86 LEU A CA 1
ATOM 639 C C . LEU A 1 86 ? 0.077 -9.022 6.775 1.00 93.75 86 LEU A C 1
ATOM 641 O O . LEU A 1 86 ? -0.010 -9.532 7.889 1.00 93.75 86 LEU A O 1
ATOM 645 N N . SER A 1 87 ? 0.709 -7.875 6.555 1.00 90.12 87 SER A N 1
ATOM 646 C CA . SER A 1 87 ? 1.248 -7.039 7.621 1.00 90.12 87 SER A CA 1
ATOM 647 C C . SER A 1 87 ? 0.224 -5.999 8.031 1.00 90.12 87 SER A C 1
ATOM 649 O O . SER A 1 87 ? -0.301 -5.278 7.185 1.00 90.12 87 SER A O 1
ATOM 651 N N . LEU A 1 88 ? -0.021 -5.882 9.328 1.00 90.75 88 LEU A N 1
ATOM 652 C CA . LEU A 1 88 ? -0.938 -4.912 9.911 1.00 90.75 88 LEU A CA 1
ATOM 653 C C . LEU A 1 88 ? -0.179 -3.971 10.853 1.00 90.75 88 LEU A C 1
ATOM 655 O O . LEU A 1 88 ? 0.794 -4.390 11.489 1.00 90.75 88 LEU A O 1
ATOM 659 N N . PRO A 1 89 ? -0.589 -2.699 10.949 1.00 88.00 89 PRO A N 1
ATOM 660 C CA . PRO A 1 89 ? 0.056 -1.760 11.847 1.00 88.00 89 PRO A CA 1
ATOM 661 C C . PRO A 1 89 ? -0.398 -2.016 13.284 1.00 88.00 89 PRO A C 1
ATOM 663 O O . PRO A 1 89 ? -1.584 -2.208 13.544 1.00 88.00 89 PRO A O 1
ATOM 666 N N . TYR A 1 90 ? 0.524 -1.952 14.243 1.00 87.00 90 TYR A N 1
ATOM 667 C CA . TYR A 1 90 ? 0.212 -2.090 15.670 1.00 87.00 90 TYR A CA 1
ATOM 668 C C . TYR A 1 90 ? -0.785 -1.031 16.161 1.00 87.00 90 TYR A C 1
ATOM 670 O O . TYR A 1 90 ? -1.521 -1.263 17.118 1.00 87.00 90 TYR A O 1
ATOM 678 N N . THR A 1 91 ? -0.876 0.099 15.452 1.00 87.88 91 THR A N 1
ATOM 679 C CA . THR A 1 91 ? -1.864 1.154 15.705 1.00 87.88 91 THR A CA 1
ATOM 680 C C . THR A 1 91 ? -3.305 0.657 15.672 1.00 87.88 91 THR A C 1
ATOM 682 O O . THR A 1 91 ? -4.159 1.266 16.310 1.00 87.88 91 THR A O 1
ATOM 685 N N . MET A 1 92 ? -3.582 -0.469 15.003 1.00 90.38 92 MET A N 1
ATOM 686 C CA . MET A 1 92 ? -4.903 -1.095 14.995 1.00 90.38 92 MET A CA 1
ATOM 687 C C . MET A 1 92 ? -5.381 -1.534 16.388 1.00 90.38 92 MET A C 1
ATOM 689 O O . MET A 1 92 ? -6.581 -1.695 16.590 1.00 90.38 92 MET A O 1
ATOM 693 N N . TYR A 1 93 ? -4.456 -1.733 17.333 1.00 91.88 93 TYR A N 1
ATOM 694 C CA . TYR A 1 93 ? -4.745 -2.143 18.710 1.00 91.88 93 TYR A CA 1
ATOM 695 C C . TYR A 1 93 ? -4.812 -0.980 19.698 1.00 91.88 93 TYR A C 1
ATOM 697 O O . TYR A 1 93 ? -4.986 -1.207 20.893 1.00 91.88 93 TYR A O 1
ATOM 705 N N . PHE A 1 94 ? -4.666 0.259 19.235 1.00 92.06 94 PHE A N 1
ATOM 706 C CA . PHE A 1 94 ? -4.807 1.409 20.116 1.00 92.06 94 PHE A CA 1
ATOM 707 C C . PHE A 1 94 ? -6.264 1.581 20.524 1.00 92.06 94 PHE A C 1
ATOM 709 O O . PHE A 1 94 ? -7.151 1.603 19.674 1.00 92.06 94 PHE A O 1
ATOM 716 N N . ALA A 1 95 ? -6.488 1.731 21.825 1.00 93.00 95 ALA A N 1
ATOM 717 C CA . ALA A 1 95 ? -7.810 1.925 22.413 1.00 93.00 95 ALA A CA 1
ATOM 718 C C . ALA A 1 95 ? -7.890 3.222 23.226 1.00 93.00 95 ALA A C 1
ATOM 720 O O . ALA A 1 95 ? -8.978 3.725 23.498 1.00 93.00 95 ALA A O 1
ATOM 721 N N . THR A 1 96 ? -6.742 3.775 23.616 1.00 93.38 96 THR A N 1
ATOM 722 C CA . THR A 1 96 ? -6.648 4.935 24.495 1.00 93.38 96 THR A CA 1
ATOM 723 C C . THR A 1 96 ? -5.719 5.997 23.926 1.00 93.38 96 THR A C 1
ATOM 725 O O . THR A 1 96 ? -4.791 5.723 23.163 1.00 93.38 96 THR A O 1
ATOM 728 N N . ARG A 1 97 ? -5.923 7.235 24.377 1.00 91.56 97 ARG A N 1
ATOM 729 C CA . ARG A 1 97 ? -5.014 8.358 24.134 1.00 91.56 97 ARG A CA 1
ATOM 730 C C . ARG A 1 97 ? -3.560 8.021 24.466 1.00 91.56 97 ARG A C 1
ATOM 732 O O . ARG A 1 97 ? -2.644 8.350 23.715 1.00 91.56 97 ARG A O 1
ATOM 739 N N . ASN A 1 98 ? -3.368 7.347 25.595 1.00 91.56 98 ASN A N 1
ATOM 740 C CA . ASN A 1 98 ? -2.059 6.984 26.111 1.00 91.56 98 ASN A CA 1
ATOM 741 C C . ASN A 1 98 ? -1.328 5.988 25.188 1.00 91.56 98 ASN A C 1
ATOM 743 O O . ASN A 1 98 ? -0.101 6.017 25.132 1.00 91.56 98 ASN A O 1
ATOM 747 N N . ASP A 1 99 ? -2.048 5.170 24.412 1.00 91.00 99 ASP A N 1
ATOM 748 C CA . ASP A 1 99 ? -1.432 4.293 23.407 1.00 91.00 99 ASP A CA 1
ATOM 749 C C . ASP A 1 99 ? -0.776 5.111 22.289 1.00 91.00 99 ASP A C 1
ATOM 751 O O . ASP A 1 99 ? 0.372 4.859 21.925 1.00 91.00 99 ASP A O 1
ATOM 755 N N . ILE A 1 100 ? -1.459 6.157 21.805 1.00 89.25 100 ILE A N 1
ATOM 756 C CA . ILE A 1 100 ? -0.911 7.086 20.805 1.00 89.25 100 ILE A CA 1
ATOM 757 C C . ILE A 1 100 ? 0.298 7.832 21.375 1.00 89.25 100 ILE A C 1
ATOM 759 O O . ILE A 1 100 ? 1.337 7.905 20.722 1.00 89.25 100 ILE A O 1
ATOM 763 N N . GLU A 1 101 ? 0.194 8.367 22.590 1.00 89.06 101 GLU A N 1
ATOM 764 C CA . GLU A 1 101 ? 1.268 9.154 23.209 1.00 89.06 101 GLU A CA 1
ATOM 765 C C . GLU A 1 101 ? 2.531 8.319 23.474 1.00 89.06 101 GLU A C 1
ATOM 767 O O . GLU A 1 101 ? 3.644 8.796 23.246 1.00 89.06 101 GLU A O 1
ATOM 772 N N . ARG A 1 102 ? 2.377 7.057 23.896 1.00 88.44 102 ARG A N 1
ATOM 773 C CA . ARG A 1 102 ? 3.503 6.145 24.168 1.00 88.44 102 ARG A CA 1
ATOM 774 C C . ARG A 1 102 ? 4.078 5.481 22.928 1.00 88.44 102 ARG A C 1
ATOM 776 O O . ARG A 1 102 ? 5.204 4.999 22.978 1.00 88.44 102 ARG A O 1
ATOM 783 N N . SER A 1 103 ? 3.330 5.450 21.831 1.00 84.06 103 SER A N 1
ATOM 784 C CA . SER A 1 103 ? 3.770 4.794 20.600 1.00 84.06 103 SER A CA 1
ATOM 785 C C . SER A 1 103 ? 5.012 5.427 19.964 1.00 84.06 103 SER A C 1
ATOM 787 O O . SER A 1 103 ? 5.651 4.801 19.125 1.00 84.06 103 SER A O 1
ATOM 789 N N . GLY A 1 104 ? 5.336 6.680 20.309 1.00 82.12 104 GLY A N 1
ATOM 790 C CA . GLY A 1 104 ? 6.443 7.425 19.700 1.00 82.12 104 GLY A CA 1
ATOM 791 C C . GLY A 1 104 ? 6.203 7.800 18.235 1.00 82.12 104 GLY A C 1
ATOM 792 O O . GLY A 1 104 ? 7.072 8.371 17.591 1.00 82.12 104 GLY A O 1
ATOM 793 N N . ILE A 1 105 ? 5.016 7.521 17.708 1.00 81.06 105 ILE A N 1
ATOM 794 C CA . ILE A 1 105 ? 4.639 7.738 16.314 1.00 81.06 105 ILE A CA 1
ATOM 795 C C . ILE A 1 105 ? 4.562 9.232 15.974 1.00 81.06 105 ILE A C 1
ATOM 797 O O . ILE A 1 105 ? 5.032 9.681 14.928 1.00 81.06 105 ILE A O 1
ATOM 801 N N . ILE A 1 106 ? 3.950 10.007 16.870 1.00 85.50 106 ILE A N 1
ATOM 802 C CA . ILE A 1 106 ? 3.918 11.466 16.820 1.00 85.50 106 ILE A CA 1
ATOM 803 C C . ILE A 1 106 ? 4.771 11.973 17.974 1.00 85.50 106 ILE A C 1
ATOM 805 O O . ILE A 1 106 ? 4.630 11.520 19.108 1.00 85.50 106 ILE A O 1
ATOM 809 N N . LYS A 1 107 ? 5.619 12.966 17.700 1.00 88.88 107 LYS A N 1
ATOM 810 C CA . LYS A 1 107 ? 6.352 13.715 18.721 1.00 88.88 107 LYS A CA 1
ATOM 811 C C . LYS A 1 107 ? 5.375 14.240 19.771 1.00 88.88 107 LYS A C 1
ATOM 813 O O . LYS A 1 107 ? 4.419 14.945 19.441 1.00 88.88 107 LYS A O 1
ATOM 818 N N . SER A 1 108 ? 5.674 13.980 21.038 1.00 88.25 108 SER A N 1
ATOM 819 C CA . SER A 1 108 ? 4.890 14.469 22.179 1.00 88.25 108 SER A CA 1
ATOM 820 C C . SER A 1 108 ? 4.647 15.981 22.109 1.00 88.25 108 SER A C 1
ATOM 822 O O . SER A 1 108 ? 3.522 16.430 22.290 1.00 88.25 108 SER A O 1
ATOM 824 N N . SER A 1 109 ? 5.655 16.762 21.705 1.00 90.19 109 SER A N 1
ATOM 825 C CA . SER A 1 109 ? 5.551 18.218 21.520 1.00 90.19 109 SER A CA 1
ATOM 826 C C . SER A 1 109 ? 4.537 18.661 20.455 1.00 90.19 109 SER A C 1
ATOM 828 O O . SER A 1 109 ? 4.064 19.800 20.479 1.00 90.19 109 SER A O 1
ATOM 830 N N . TYR A 1 110 ? 4.198 17.797 19.497 1.00 90.44 110 TYR A N 1
ATOM 831 C CA . TYR A 1 110 ? 3.131 18.057 18.534 1.00 90.44 110 TYR A CA 1
ATOM 832 C C . TYR A 1 110 ? 1.762 17.701 19.118 1.00 90.44 110 TYR A C 1
ATOM 834 O O . TYR A 1 110 ? 0.835 18.498 18.995 1.00 90.44 110 TYR A O 1
ATOM 842 N N . LEU A 1 111 ? 1.648 16.567 19.818 1.00 90.31 111 LEU A N 1
ATOM 843 C CA . LEU A 1 111 ? 0.417 16.179 20.519 1.00 90.31 111 LEU A CA 1
ATOM 844 C C . LEU A 1 111 ? 0.019 17.206 21.588 1.00 90.31 111 LEU A C 1
ATOM 846 O O . LEU A 1 111 ? -1.149 17.568 21.672 1.00 90.31 111 LEU A O 1
ATOM 850 N N . SER A 1 112 ? 0.976 17.769 22.333 1.00 89.56 112 SER A N 1
ATOM 851 C CA . SER A 1 112 ? 0.704 18.829 23.317 1.00 89.56 112 SER A CA 1
ATOM 852 C C . SER A 1 112 ? 0.123 20.103 22.690 1.00 89.56 112 SER A C 1
ATOM 854 O O . SER A 1 112 ? -0.649 20.803 23.336 1.00 89.56 112 SER A O 1
ATOM 856 N N . ARG A 1 113 ? 0.465 20.409 21.430 1.00 92.19 113 ARG A N 1
ATOM 857 C CA . ARG A 1 113 ? -0.094 21.553 20.682 1.00 92.19 113 ARG A CA 1
ATOM 858 C C . ARG A 1 113 ? -1.431 21.240 20.008 1.00 92.19 113 ARG A C 1
ATOM 860 O O . ARG A 1 113 ? -2.137 22.154 19.591 1.00 92.19 113 ARG A O 1
ATOM 867 N N . HIS A 1 114 ? -1.772 19.962 19.892 1.00 91.88 114 HIS A N 1
ATOM 868 C CA . HIS A 1 114 ? -2.988 19.471 19.256 1.00 91.88 114 HIS A CA 1
ATOM 869 C C . HIS A 1 114 ? -3.647 18.426 20.163 1.00 91.88 114 HIS A C 1
ATOM 871 O O . HIS A 1 114 ? -3.637 17.239 19.829 1.00 91.88 114 HIS A O 1
ATOM 877 N N . PRO A 1 115 ? -4.205 18.842 21.315 1.00 84.94 115 PRO A N 1
ATOM 878 C CA . PRO A 1 115 ? -4.615 17.923 22.370 1.00 84.94 115 PRO A CA 1
ATOM 879 C C . PRO A 1 115 ? -5.657 16.901 21.906 1.00 84.94 115 PRO A C 1
ATOM 881 O O . PRO A 1 115 ? -5.591 15.764 22.350 1.00 84.94 115 PRO A O 1
ATOM 884 N N . ASP A 1 116 ? -6.541 17.240 20.967 1.00 90.62 116 ASP A N 1
ATOM 885 C CA . ASP A 1 116 ? -7.566 16.308 20.466 1.00 90.62 116 ASP A CA 1
ATOM 886 C C . ASP A 1 116 ? -7.046 15.338 19.394 1.00 90.62 116 ASP A C 1
ATOM 888 O O . ASP A 1 116 ? -7.789 14.492 18.894 1.00 90.62 116 ASP A O 1
ATOM 892 N N . LEU A 1 117 ? -5.802 15.509 18.932 1.00 91.06 117 LEU A N 1
ATOM 893 C CA . LEU A 1 117 ? -5.275 14.725 17.818 1.00 91.06 117 LEU A CA 1
ATOM 894 C C . LEU A 1 117 ? -5.122 13.258 18.206 1.00 91.06 117 LEU A C 1
ATOM 896 O O . LEU A 1 117 ? -5.459 12.396 17.405 1.00 91.06 117 LEU A O 1
ATOM 900 N N . ALA A 1 118 ? -4.653 12.980 19.421 1.00 90.50 118 ALA A N 1
ATOM 901 C CA . ALA A 1 118 ? -4.461 11.613 19.884 1.00 90.50 118 ALA A CA 1
ATOM 902 C C . ALA A 1 118 ? -5.774 10.816 19.824 1.00 90.50 118 ALA A C 1
ATOM 904 O O . ALA A 1 118 ? -5.825 9.771 19.181 1.00 90.50 118 ALA A O 1
ATOM 905 N N . ASP A 1 119 ? -6.859 11.371 20.363 1.00 91.44 119 ASP A N 1
ATOM 906 C CA . ASP A 1 119 ? -8.177 10.729 20.360 1.00 91.44 119 ASP A CA 1
ATOM 907 C C . ASP A 1 119 ? -8.709 10.525 18.932 1.00 91.44 119 ASP A C 1
ATOM 909 O O . ASP A 1 119 ? -9.237 9.467 18.586 1.00 91.44 119 ASP A O 1
ATOM 913 N N . LYS A 1 120 ? -8.478 11.499 18.041 1.00 92.31 120 LYS A N 1
ATOM 914 C CA . LYS A 1 120 ? -8.863 11.405 16.623 1.00 92.31 120 LYS A CA 1
ATOM 915 C C . LYS A 1 120 ? -8.093 10.341 15.846 1.00 92.31 120 LYS A C 1
ATOM 917 O O . LYS A 1 120 ? -8.549 9.962 14.766 1.00 92.31 120 LYS A O 1
ATOM 922 N N . LEU A 1 121 ? -6.958 9.853 16.342 1.00 90.69 121 LEU A N 1
ATOM 923 C CA . LEU A 1 121 ? -6.120 8.868 15.655 1.00 90.69 121 LEU A CA 1
ATOM 924 C C . LEU A 1 121 ? -6.394 7.422 16.085 1.00 90.69 121 LEU A C 1
ATOM 926 O O . LEU A 1 121 ? -6.067 6.517 15.323 1.00 90.69 121 LEU A O 1
ATOM 930 N N . ILE A 1 122 ? -7.094 7.199 17.202 1.00 92.81 122 ILE A N 1
ATOM 931 C CA . ILE A 1 122 ? -7.508 5.866 17.683 1.00 92.81 122 ILE A CA 1
ATOM 932 C C . ILE A 1 122 ? -8.468 5.218 16.671 1.00 92.81 122 ILE A C 1
ATOM 934 O O . ILE A 1 122 ? -9.550 5.770 16.449 1.00 92.81 122 ILE A O 1
ATOM 938 N N . PRO A 1 123 ? -8.103 4.120 15.987 1.00 92.69 123 PRO A N 1
ATOM 939 C CA . PRO A 1 123 ? -8.943 3.540 14.944 1.00 92.69 123 PRO A CA 1
ATOM 940 C C . PRO A 1 123 ? -10.158 2.816 15.528 1.00 92.69 123 PRO A C 1
ATOM 942 O O . PRO A 1 123 ? -10.044 2.076 16.501 1.00 92.69 123 PRO A O 1
ATOM 945 N N . SER A 1 124 ? -11.326 2.975 14.904 1.00 95.75 124 SER A N 1
ATOM 946 C CA . SER A 1 124 ? -12.477 2.136 15.232 1.00 95.75 124 SER A CA 1
ATOM 947 C C . SER A 1 124 ? -12.299 0.699 14.709 1.00 95.75 124 SER A C 1
ATOM 949 O O . SER A 1 124 ? -11.544 0.461 13.756 1.00 95.75 124 SER A O 1
ATOM 951 N N . PRO A 1 125 ? -13.076 -0.275 15.220 1.00 95.62 125 PRO A N 1
ATOM 952 C CA . PRO A 1 125 ? -13.115 -1.621 14.648 1.00 95.62 125 PRO A CA 1
ATOM 953 C C . PRO A 1 125 ? -13.471 -1.634 13.152 1.00 95.62 125 PRO A C 1
ATOM 955 O O . PRO A 1 125 ? -12.977 -2.469 12.396 1.00 95.62 125 PRO A O 1
ATOM 958 N N . ASN A 1 126 ? -14.300 -0.690 12.698 1.00 97.25 126 ASN A N 1
ATOM 959 C CA . ASN A 1 126 ? -14.684 -0.562 11.293 1.00 97.25 126 ASN A CA 1
ATOM 960 C C . ASN A 1 126 ? -13.517 -0.065 10.430 1.00 97.25 126 ASN A C 1
ATOM 962 O O . ASN A 1 126 ? -13.302 -0.586 9.334 1.00 97.25 126 ASN A O 1
ATOM 966 N N . CYS A 1 127 ? -12.722 0.878 10.941 1.00 95.31 127 CYS A N 1
ATOM 967 C CA . CYS A 1 127 ? -11.478 1.323 10.310 1.00 95.31 127 CYS A CA 1
ATOM 968 C C . CYS A 1 127 ? -10.522 0.139 10.078 1.00 95.31 127 CYS A C 1
ATOM 970 O O . CYS A 1 127 ? -10.053 -0.079 8.958 1.00 95.31 127 CYS A O 1
ATOM 972 N N . ASN A 1 128 ? -10.331 -0.696 11.106 1.00 94.69 128 ASN A N 1
ATOM 973 C CA . ASN A 1 128 ? -9.484 -1.890 11.034 1.00 94.69 128 ASN A CA 1
ATOM 974 C C . ASN A 1 128 ? -10.009 -2.922 10.018 1.00 94.69 128 ASN A C 1
ATOM 976 O O . ASN A 1 128 ? -9.231 -3.458 9.225 1.00 94.69 128 ASN A O 1
ATOM 980 N N . LYS A 1 129 ? -11.330 -3.164 9.983 1.00 96.19 129 LYS A N 1
ATOM 981 C CA . LYS A 1 129 ? -11.981 -4.021 8.971 1.00 96.19 129 LYS A CA 1
ATOM 982 C C . LYS A 1 129 ? -11.680 -3.547 7.552 1.00 96.19 129 LYS A C 1
ATOM 984 O O . LYS A 1 129 ? -11.272 -4.349 6.711 1.00 96.19 129 LYS A O 1
ATOM 989 N N . PHE A 1 130 ? -11.868 -2.252 7.287 1.00 97.38 130 PHE A N 1
ATOM 990 C CA . PHE A 1 130 ? -11.613 -1.674 5.971 1.00 97.38 130 PHE A CA 1
ATOM 991 C C . PHE A 1 130 ? -10.143 -1.802 5.573 1.00 97.38 130 PHE A C 1
ATOM 993 O O . PHE A 1 130 ? -9.855 -2.263 4.470 1.00 97.38 130 PHE A O 1
ATOM 1000 N N . GLN A 1 131 ? -9.218 -1.443 6.467 1.00 95.31 131 GLN A N 1
ATOM 1001 C CA . GLN A 1 131 ? -7.784 -1.511 6.192 1.00 95.31 131 GLN A CA 1
ATOM 1002 C C . GLN A 1 131 ? -7.338 -2.943 5.860 1.00 95.31 131 GLN A C 1
ATOM 1004 O O . GLN A 1 131 ? -6.635 -3.165 4.874 1.00 95.31 131 GLN A O 1
ATOM 1009 N N . MET A 1 132 ? -7.798 -3.926 6.637 1.00 96.50 132 MET A N 1
ATOM 1010 C CA . MET A 1 132 ? -7.497 -5.336 6.399 1.00 96.50 132 MET A CA 1
ATOM 1011 C C . MET A 1 132 ? -8.090 -5.829 5.071 1.00 96.50 132 MET A C 1
ATOM 1013 O O . MET A 1 132 ? -7.406 -6.490 4.288 1.00 96.50 132 MET A O 1
ATOM 1017 N N . ALA A 1 133 ? -9.346 -5.478 4.777 1.00 98.00 133 ALA A N 1
ATOM 1018 C CA . ALA A 1 133 ? -9.984 -5.827 3.511 1.00 98.00 133 ALA A CA 1
ATOM 1019 C C . ALA A 1 133 ? -9.291 -5.196 2.304 1.00 98.00 133 ALA A C 1
ATOM 1021 O O . ALA A 1 133 ? -9.115 -5.877 1.295 1.00 98.00 133 ALA A O 1
ATOM 1022 N N . HIS A 1 134 ? -8.862 -3.938 2.406 1.00 97.31 134 HIS A N 1
ATOM 1023 C CA . HIS A 1 134 ? -8.117 -3.250 1.356 1.00 97.31 134 HIS A CA 1
ATOM 1024 C C . HIS A 1 134 ? -6.873 -4.054 0.947 1.00 97.31 134 HIS A C 1
ATOM 1026 O O . HIS A 1 134 ? -6.706 -4.384 -0.230 1.00 97.31 134 HIS A O 1
ATOM 1032 N N . GLU A 1 135 ? -6.036 -4.448 1.909 1.00 95.75 135 GLU A N 1
ATOM 1033 C CA . GLU A 1 135 ? -4.819 -5.217 1.625 1.00 95.75 135 GLU A CA 1
ATOM 1034 C C . GLU A 1 135 ? -5.116 -6.637 1.123 1.00 95.75 135 GLU A C 1
ATOM 1036 O O . GLU A 1 135 ? -4.481 -7.112 0.179 1.00 95.75 135 GLU A O 1
ATOM 1041 N N . LEU A 1 136 ? -6.138 -7.302 1.672 1.00 97.62 136 LEU A N 1
ATOM 1042 C CA . LEU A 1 136 ? -6.568 -8.618 1.192 1.00 97.62 136 LEU A CA 1
ATOM 1043 C C . LEU A 1 136 ? -7.089 -8.574 -0.250 1.00 97.62 136 LEU A C 1
ATOM 1045 O O . LEU A 1 136 ? -6.864 -9.515 -1.014 1.00 97.62 136 LEU A O 1
ATOM 1049 N N . VAL A 1 137 ? -7.732 -7.479 -0.666 1.00 97.75 137 VAL A N 1
ATOM 1050 C CA . VAL A 1 137 ? -8.114 -7.280 -2.068 1.00 97.75 137 VAL A CA 1
ATOM 1051 C C . VAL A 1 137 ? -6.872 -7.172 -2.955 1.00 97.75 137 VAL A C 1
ATOM 1053 O O . VAL A 1 137 ? -6.813 -7.831 -3.996 1.00 97.75 137 VAL A O 1
ATOM 1056 N N . ARG A 1 138 ? -5.861 -6.392 -2.560 1.00 95.50 138 ARG A N 1
ATOM 1057 C CA . ARG A 1 138 ? -4.609 -6.268 -3.332 1.00 95.50 138 ARG A CA 1
ATOM 1058 C C . ARG A 1 138 ? -3.888 -7.610 -3.478 1.00 95.50 138 ARG A C 1
ATOM 1060 O O . ARG A 1 138 ? -3.443 -7.963 -4.574 1.00 95.50 138 ARG A O 1
ATOM 1067 N N . LEU A 1 139 ? -3.871 -8.399 -2.405 1.00 95.12 139 LEU A N 1
ATOM 1068 C CA . LEU A 1 139 ? -3.343 -9.762 -2.387 1.00 95.12 139 LEU A CA 1
ATOM 1069 C C . LEU A 1 139 ? -4.143 -10.691 -3.318 1.00 95.12 139 LEU A C 1
ATOM 1071 O O . LEU A 1 139 ? -3.549 -11.407 -4.131 1.00 95.12 139 LEU A O 1
ATOM 1075 N N . LYS A 1 140 ? -5.485 -10.652 -3.259 1.00 95.44 140 LYS A N 1
ATOM 1076 C CA . LYS A 1 140 ? -6.387 -11.447 -4.118 1.00 95.44 140 LYS A CA 1
ATOM 1077 C C . LYS A 1 140 ? -6.089 -11.236 -5.602 1.00 95.44 140 LYS A C 1
ATOM 1079 O O . LYS A 1 140 ? -6.018 -12.204 -6.359 1.00 95.44 140 LYS A O 1
ATOM 1084 N N . TYR A 1 141 ? -5.915 -9.983 -6.012 1.00 95.50 141 TYR A N 1
ATOM 1085 C CA . TYR A 1 141 ? -5.668 -9.622 -7.409 1.00 95.50 141 TYR A CA 1
ATOM 1086 C C . TYR A 1 141 ? -4.191 -9.679 -7.819 1.00 95.50 141 TYR A C 1
ATOM 1088 O O . TYR A 1 141 ? -3.889 -9.424 -8.983 1.00 95.50 141 TYR A O 1
ATOM 1096 N N . LYS A 1 142 ? -3.284 -10.077 -6.912 1.00 94.62 142 LYS A N 1
ATOM 1097 C CA . LYS A 1 142 ? -1.846 -10.252 -7.183 1.00 94.62 142 LYS A CA 1
ATOM 1098 C C . LYS A 1 142 ? -1.212 -8.991 -7.773 1.00 94.62 142 LYS A C 1
ATOM 1100 O O . LYS A 1 142 ? -0.461 -9.063 -8.744 1.00 94.62 142 LYS A O 1
ATOM 1105 N N . ASP A 1 143 ? -1.513 -7.840 -7.176 1.00 93.94 143 ASP A N 1
ATOM 1106 C CA . ASP A 1 143 ? -1.096 -6.531 -7.693 1.00 93.94 143 ASP A CA 1
ATOM 1107 C C . ASP A 1 143 ? 0.408 -6.419 -7.952 1.00 93.94 143 ASP A C 1
ATOM 1109 O O . ASP A 1 143 ? 0.819 -5.786 -8.925 1.00 93.94 143 ASP A O 1
ATOM 1113 N N . PHE A 1 144 ? 1.221 -7.122 -7.160 1.00 91.81 144 PHE A N 1
ATOM 1114 C CA . PHE A 1 144 ? 2.668 -7.182 -7.341 1.00 91.81 144 PHE A CA 1
ATOM 1115 C C . PHE A 1 144 ? 3.115 -7.667 -8.727 1.00 91.81 144 PHE A C 1
ATOM 1117 O O . PHE A 1 144 ? 4.181 -7.270 -9.179 1.00 91.81 144 PHE A O 1
ATOM 1124 N N . ILE A 1 145 ? 2.326 -8.495 -9.427 1.00 94.06 145 ILE A N 1
ATOM 1125 C CA . ILE A 1 145 ? 2.685 -8.977 -10.770 1.00 94.06 145 ILE A CA 1
ATOM 1126 C C . ILE A 1 145 ? 2.692 -7.819 -11.757 1.00 94.06 145 ILE A C 1
ATOM 1128 O O . ILE A 1 145 ? 3.650 -7.634 -12.506 1.00 94.06 145 ILE A O 1
ATOM 1132 N N . LEU A 1 146 ? 1.619 -7.030 -11.759 1.00 92.50 146 LEU A N 1
ATOM 1133 C CA . LEU A 1 146 ? 1.535 -5.895 -12.660 1.00 92.50 146 LEU A CA 1
ATOM 1134 C C . LEU A 1 146 ? 2.553 -4.829 -12.251 1.00 92.50 146 LEU A C 1
ATOM 1136 O O . LEU A 1 146 ? 3.280 -4.347 -13.105 1.00 92.50 146 LEU A O 1
ATOM 1140 N N . SER A 1 147 ? 2.668 -4.527 -10.958 1.00 90.94 147 SER A N 1
ATOM 1141 C CA . SER A 1 147 ? 3.613 -3.535 -10.436 1.00 90.94 147 SER A CA 1
ATOM 1142 C C . SER A 1 147 ? 5.073 -3.888 -10.748 1.00 90.94 147 SER A C 1
ATOM 1144 O O . SER A 1 147 ? 5.790 -3.074 -11.328 1.00 90.94 147 SER A O 1
ATOM 1146 N N . GLY A 1 148 ? 5.483 -5.127 -10.463 1.00 91.56 148 GLY A N 1
ATOM 1147 C CA . GLY A 1 148 ? 6.858 -5.601 -10.631 1.00 91.56 148 GLY A CA 1
ATOM 1148 C C . GLY A 1 148 ? 7.289 -5.836 -12.083 1.00 91.56 148 GLY A C 1
ATOM 1149 O O . GLY A 1 148 ? 8.463 -6.087 -12.347 1.00 91.56 148 GLY A O 1
ATOM 1150 N N . THR A 1 149 ? 6.372 -5.750 -13.055 1.00 94.88 149 THR A N 1
ATOM 1151 C CA . THR A 1 149 ? 6.710 -5.868 -14.488 1.00 94.88 149 THR A CA 1
ATOM 1152 C C . THR A 1 149 ? 6.946 -4.528 -15.182 1.00 94.88 149 THR A C 1
ATOM 1154 O O . THR A 1 149 ? 7.545 -4.511 -16.258 1.00 94.88 149 THR A O 1
ATOM 1157 N N . ILE A 1 150 ? 6.542 -3.401 -14.585 1.00 94.56 150 ILE A N 1
ATOM 1158 C CA . ILE A 1 150 ? 6.617 -2.089 -15.247 1.00 94.56 150 ILE A CA 1
ATOM 1159 C C . ILE A 1 150 ? 8.073 -1.668 -15.457 1.00 94.56 150 ILE A C 1
ATOM 1161 O O . ILE A 1 150 ? 8.482 -1.416 -16.590 1.00 94.56 150 ILE A O 1
ATOM 1165 N N . LEU A 1 151 ? 8.877 -1.626 -14.392 1.00 93.81 151 LEU A N 1
ATOM 1166 C CA . LEU A 1 151 ? 10.282 -1.224 -14.476 1.00 93.81 151 LEU A CA 1
ATOM 1167 C C . LEU A 1 151 ? 11.099 -2.061 -15.484 1.00 93.81 151 LEU A C 1
ATOM 1169 O O . LEU A 1 151 ? 11.740 -1.459 -16.352 1.00 93.81 151 LEU A O 1
ATOM 1173 N N . PRO A 1 152 ? 11.071 -3.412 -15.461 1.00 94.88 152 PRO A N 1
ATOM 1174 C CA . PRO A 1 152 ? 11.820 -4.200 -16.439 1.00 94.88 152 PRO A CA 1
ATOM 1175 C C . PRO A 1 152 ? 11.301 -4.005 -17.872 1.00 94.88 152 PRO A C 1
ATOM 1177 O O . PRO A 1 152 ? 12.108 -3.943 -18.800 1.00 94.88 152 PRO A O 1
ATOM 1180 N N . ALA A 1 153 ? 9.989 -3.833 -18.076 1.00 95.12 153 ALA A N 1
ATOM 1181 C CA . ALA A 1 153 ? 9.441 -3.534 -19.400 1.00 95.12 153 ALA A CA 1
ATOM 1182 C C . ALA A 1 153 ? 9.942 -2.183 -19.935 1.00 95.12 153 ALA A C 1
ATOM 1184 O O . ALA A 1 153 ? 10.418 -2.100 -21.068 1.00 95.12 153 ALA A O 1
ATOM 1185 N N . PHE A 1 154 ? 9.906 -1.130 -19.114 1.00 95.19 154 PHE A N 1
ATOM 1186 C CA . PHE A 1 154 ? 10.395 0.194 -19.502 1.00 95.19 154 PHE A CA 1
ATOM 1187 C C . PHE A 1 154 ? 11.912 0.230 -19.701 1.00 95.19 154 PHE A C 1
ATOM 1189 O O . PHE A 1 154 ? 12.388 0.911 -20.610 1.00 95.19 154 PHE A O 1
ATOM 1196 N N . TYR A 1 155 ? 12.675 -0.551 -18.936 1.00 94.31 155 TYR A N 1
ATOM 1197 C CA . TYR A 1 155 ? 14.108 -0.722 -19.168 1.00 94.31 155 TYR A CA 1
ATOM 1198 C C . TYR A 1 155 ? 14.397 -1.320 -20.556 1.00 94.31 155 TYR A C 1
ATOM 1200 O O . TYR A 1 155 ? 15.222 -0.783 -21.303 1.00 94.31 155 TYR A O 1
ATOM 1208 N N . LEU A 1 156 ? 13.677 -2.380 -20.945 1.00 94.62 156 LEU A N 1
ATOM 1209 C CA . LEU A 1 156 ? 13.795 -2.991 -22.274 1.00 94.62 156 LEU A CA 1
ATOM 1210 C C . LEU A 1 156 ? 13.383 -2.027 -23.397 1.00 94.62 156 LEU A C 1
ATOM 1212 O O . LEU A 1 156 ? 14.092 -1.920 -24.401 1.00 94.62 156 LEU A O 1
ATOM 1216 N N . LEU A 1 157 ? 12.274 -1.298 -23.223 1.00 93.69 157 LEU A N 1
ATOM 1217 C CA . LEU A 1 157 ? 11.805 -0.292 -24.183 1.00 93.69 157 LEU A CA 1
ATOM 1218 C C . LEU A 1 157 ? 12.828 0.832 -24.369 1.00 93.69 157 LEU A C 1
ATOM 1220 O O . LEU A 1 157 ? 13.178 1.166 -25.503 1.00 93.69 157 LEU A O 1
ATOM 1224 N N . GLY A 1 158 ? 13.363 1.362 -23.266 1.00 93.00 158 GLY A N 1
ATOM 1225 C CA . GLY A 1 158 ? 14.414 2.372 -23.289 1.00 93.00 158 GLY A CA 1
ATOM 1226 C C . GLY A 1 158 ? 15.646 1.866 -24.030 1.00 93.00 158 GLY A C 1
ATOM 1227 O O . GLY A 1 158 ? 16.118 2.515 -24.963 1.00 93.00 158 GLY A O 1
ATOM 1228 N N . TYR A 1 159 ? 16.128 0.666 -23.695 1.00 92.06 159 TYR A N 1
ATOM 1229 C CA . TYR A 1 159 ? 17.265 0.056 -24.384 1.00 92.06 159 TYR A CA 1
ATOM 1230 C C . TYR A 1 159 ? 17.028 -0.094 -25.896 1.00 92.06 159 TYR A C 1
ATOM 1232 O O . TYR A 1 159 ? 17.899 0.257 -26.699 1.00 92.06 159 TYR A O 1
ATOM 1240 N N . GLY A 1 160 ? 15.848 -0.579 -26.296 1.00 90.50 160 GLY A N 1
ATOM 1241 C CA . GLY A 1 160 ? 15.451 -0.703 -27.699 1.00 90.50 160 GLY A CA 1
ATOM 1242 C C . GLY A 1 160 ? 15.453 0.645 -28.423 1.00 90.50 160 GLY A C 1
ATOM 1243 O O . GLY A 1 160 ? 16.056 0.772 -29.492 1.00 90.50 160 GLY A O 1
ATOM 1244 N N . GLY A 1 161 ? 14.877 1.679 -27.805 1.00 89.19 161 GLY A N 1
ATOM 1245 C CA . GLY A 1 161 ? 14.909 3.049 -28.318 1.00 89.19 161 GLY A CA 1
ATOM 1246 C C . GLY A 1 161 ? 16.339 3.572 -28.493 1.00 89.19 161 GLY A C 1
ATOM 1247 O O . GLY A 1 161 ? 16.699 4.066 -29.562 1.00 89.19 161 GLY A O 1
ATOM 1248 N N . PHE A 1 162 ? 17.205 3.368 -27.496 1.00 88.88 162 PHE A N 1
ATOM 1249 C CA . PHE A 1 162 ? 18.627 3.722 -27.568 1.00 88.88 162 PHE A CA 1
ATOM 1250 C C . PHE A 1 162 ? 19.349 3.013 -28.723 1.00 88.88 162 PHE A C 1
ATOM 1252 O O . PHE A 1 162 ? 20.198 3.614 -29.395 1.00 88.88 162 PHE A O 1
ATOM 1259 N N . ALA A 1 163 ? 19.039 1.737 -28.964 1.00 87.69 163 ALA A N 1
ATOM 1260 C CA . ALA A 1 163 ? 19.602 0.968 -30.067 1.00 87.69 163 ALA A CA 1
ATOM 1261 C C . ALA A 1 163 ? 19.161 1.526 -31.432 1.00 87.69 163 ALA A C 1
ATOM 1263 O O . ALA A 1 163 ? 20.003 1.687 -32.320 1.00 87.69 163 ALA A O 1
ATOM 1264 N N . LEU A 1 164 ? 17.887 1.906 -31.577 1.00 85.56 164 LEU A N 1
ATOM 1265 C CA . LEU A 1 164 ? 17.362 2.538 -32.791 1.00 85.56 164 LEU A CA 1
ATOM 1266 C C . LEU A 1 164 ? 18.008 3.905 -33.052 1.00 85.56 164 LEU A C 1
ATOM 1268 O O . LEU A 1 164 ? 18.432 4.169 -34.178 1.00 85.56 164 LEU A O 1
ATOM 1272 N N . CYS A 1 165 ? 18.210 4.738 -32.027 1.00 84.75 165 CYS A N 1
ATOM 1273 C CA . CYS A 1 165 ? 18.914 6.014 -32.193 1.00 84.75 165 CYS A CA 1
ATOM 1274 C C . CYS A 1 165 ? 20.330 5.843 -32.765 1.00 84.75 165 CYS A C 1
ATOM 1276 O O . CYS A 1 165 ? 20.804 6.706 -33.502 1.00 84.75 165 CYS A O 1
ATOM 1278 N N . ASN A 1 166 ? 21.016 4.737 -32.453 1.00 77.50 166 ASN A N 1
ATOM 1279 C CA . ASN A 1 166 ? 22.338 4.453 -33.016 1.00 77.50 166 ASN A CA 1
ATOM 1280 C C . ASN A 1 166 ? 22.286 4.011 -34.486 1.00 77.50 166 ASN A C 1
ATOM 1282 O O . ASN A 1 166 ? 23.264 4.236 -35.195 1.00 77.50 166 ASN A O 1
ATOM 1286 N N . LYS A 1 167 ? 21.188 3.379 -34.924 1.00 79.00 167 LYS A N 1
ATOM 1287 C CA . LYS A 1 167 ? 21.028 2.838 -36.282 1.00 79.00 167 LYS A CA 1
ATOM 1288 C C . LYS A 1 167 ? 20.545 3.888 -37.290 1.00 79.00 167 LYS A C 1
ATOM 1290 O O . LYS A 1 167 ? 20.982 3.851 -38.432 1.00 79.00 167 LYS A O 1
ATOM 1295 N N . TRP A 1 168 ? 19.672 4.810 -36.876 1.00 70.31 168 TRP A N 1
ATOM 1296 C CA . TRP A 1 168 ? 18.910 5.662 -37.807 1.00 70.31 168 TRP A CA 1
ATOM 1297 C C . TRP A 1 168 ? 19.300 7.149 -37.820 1.00 70.31 168 TRP A C 1
ATOM 1299 O O . TRP A 1 168 ? 18.860 7.886 -38.696 1.00 70.31 168 TRP A O 1
ATOM 1309 N N . ALA A 1 169 ? 20.119 7.635 -36.882 1.00 65.31 169 ALA A N 1
ATOM 1310 C CA . ALA A 1 169 ? 20.476 9.055 -36.848 1.00 65.31 169 ALA A CA 1
ATOM 1311 C C . ALA A 1 169 ? 21.713 9.366 -37.715 1.00 65.31 169 ALA A C 1
ATOM 1313 O O . ALA A 1 169 ? 22.844 9.037 -37.340 1.00 65.31 169 ALA A O 1
ATOM 1314 N N . LEU A 1 170 ? 21.488 10.062 -38.840 1.00 57.69 170 LEU A N 1
ATOM 1315 C CA . LEU A 1 170 ? 22.511 10.435 -39.833 1.00 57.69 170 LEU A CA 1
ATOM 1316 C C . LEU A 1 170 ? 23.635 11.332 -39.278 1.00 57.69 170 LEU A C 1
ATOM 1318 O O . LEU A 1 170 ? 24.757 11.282 -39.772 1.00 57.69 170 LEU A O 1
ATOM 1322 N N . GLN A 1 171 ? 23.383 12.134 -38.236 1.00 71.12 171 GLN A N 1
ATOM 1323 C CA . GLN A 1 171 ? 24.379 13.057 -37.677 1.00 71.12 171 GLN A CA 1
ATOM 1324 C C . GLN A 1 171 ? 24.760 12.703 -36.234 1.00 71.12 171 GLN A C 1
ATOM 1326 O O . GLN A 1 171 ? 23.915 12.449 -35.375 1.00 71.12 171 GLN A O 1
ATOM 1331 N N . ARG A 1 172 ? 26.068 12.725 -35.932 1.00 68.69 172 ARG A N 1
ATOM 1332 C CA . ARG A 1 172 ? 26.621 12.389 -34.601 1.00 68.69 172 ARG A CA 1
ATOM 1333 C C . ARG A 1 172 ? 26.068 13.269 -33.471 1.00 68.69 172 ARG A C 1
ATOM 1335 O O . ARG A 1 172 ? 25.890 12.765 -32.368 1.00 68.69 172 ARG A O 1
ATOM 1342 N N . ARG A 1 173 ? 25.760 14.542 -33.743 1.00 69.50 173 ARG A N 1
ATOM 1343 C CA . ARG A 1 173 ? 25.170 15.470 -32.758 1.00 69.50 173 ARG A CA 1
ATOM 1344 C C . ARG A 1 173 ? 23.702 15.139 -32.456 1.00 69.50 173 ARG A C 1
ATOM 1346 O O . ARG A 1 173 ? 23.322 15.085 -31.292 1.00 69.50 173 ARG A O 1
ATOM 1353 N N . LEU A 1 174 ? 22.921 14.779 -33.478 1.00 78.81 174 LEU A N 1
ATOM 1354 C CA . LEU A 1 174 ? 21.527 14.339 -33.316 1.00 78.81 174 LEU A CA 1
ATOM 1355 C C . LEU A 1 174 ? 21.419 12.995 -32.580 1.00 78.81 174 LEU A C 1
ATOM 1357 O O . LEU A 1 174 ? 20.448 12.757 -31.873 1.00 78.81 174 LEU A O 1
ATOM 1361 N N . ARG A 1 175 ? 22.444 12.133 -32.664 1.00 81.44 175 ARG A N 1
ATOM 1362 C CA . ARG A 1 175 ? 22.496 10.867 -31.909 1.00 81.44 175 ARG A CA 1
ATOM 1363 C C . ARG A 1 175 ? 22.449 11.061 -30.396 1.00 81.44 175 ARG A C 1
ATOM 1365 O O . ARG A 1 175 ? 21.795 10.274 -29.721 1.00 81.44 175 ARG A O 1
ATOM 1372 N N . ILE A 1 176 ? 23.164 12.051 -29.861 1.00 84.62 176 ILE A N 1
ATOM 1373 C CA . ILE A 1 176 ? 23.191 12.306 -28.412 1.00 84.62 176 ILE A CA 1
ATOM 1374 C C . ILE A 1 176 ? 21.847 12.888 -27.972 1.00 84.62 176 ILE A C 1
ATOM 1376 O O . ILE A 1 176 ? 21.260 12.391 -27.014 1.00 84.62 176 ILE A O 1
ATOM 1380 N N . LEU A 1 177 ? 21.323 13.859 -28.725 1.00 86.69 177 LEU A N 1
ATOM 1381 C CA . LEU A 1 177 ? 20.019 14.457 -28.451 1.00 86.69 177 LEU A CA 1
ATOM 1382 C C . LEU A 1 177 ? 18.897 13.408 -28.469 1.00 86.69 177 LEU A C 1
ATOM 1384 O O . LEU A 1 177 ? 18.141 13.311 -27.511 1.00 86.69 177 LEU A O 1
ATOM 1388 N N . ASN A 1 178 ? 18.847 12.549 -29.490 1.00 87.00 178 ASN A N 1
ATOM 1389 C CA . ASN A 1 178 ? 17.837 11.492 -29.586 1.00 87.00 178 ASN A CA 1
ATOM 1390 C C . ASN A 1 178 ? 17.915 10.498 -28.419 1.00 87.00 178 ASN A C 1
ATOM 1392 O O . ASN A 1 178 ? 16.886 10.050 -27.927 1.00 87.00 178 ASN A O 1
ATOM 1396 N N . LYS A 1 179 ? 19.121 10.175 -27.936 1.00 88.88 179 LYS A N 1
ATOM 1397 C CA . LYS A 1 179 ? 19.302 9.321 -26.752 1.00 88.88 179 LYS A CA 1
ATOM 1398 C C . LYS A 1 179 ? 18.770 9.970 -25.482 1.00 88.88 179 LYS A C 1
ATOM 1400 O O . LYS A 1 179 ? 18.123 9.293 -24.692 1.00 88.88 179 LYS A O 1
ATOM 1405 N N . ILE A 1 180 ? 19.027 11.265 -25.299 1.00 90.69 180 ILE A N 1
ATOM 1406 C CA . ILE A 1 180 ? 18.476 12.028 -24.175 1.00 90.69 180 ILE A CA 1
ATOM 1407 C C . ILE A 1 180 ? 16.949 12.046 -24.269 1.00 90.69 180 ILE A C 1
ATOM 1409 O O . ILE A 1 180 ? 16.288 11.739 -23.285 1.00 90.69 180 ILE A O 1
ATOM 1413 N N . LEU A 1 181 ? 16.385 12.308 -25.452 1.00 91.69 181 LEU A N 1
ATOM 1414 C CA . LEU A 1 181 ? 14.935 12.299 -25.665 1.00 91.69 181 LEU A CA 1
ATOM 1415 C C . LEU A 1 181 ? 14.313 10.925 -25.389 1.00 91.69 181 LEU A C 1
ATOM 1417 O O . LEU A 1 181 ? 13.279 10.855 -24.734 1.00 91.69 181 LEU A O 1
ATOM 1421 N N . VAL A 1 182 ? 14.951 9.831 -25.818 1.00 93.25 182 VAL A N 1
ATOM 1422 C CA . VAL A 1 182 ? 14.502 8.471 -25.481 1.00 93.25 182 VAL A CA 1
ATOM 1423 C C . VAL A 1 182 ? 14.588 8.221 -23.979 1.00 93.25 182 VAL A C 1
ATOM 1425 O O . VAL A 1 182 ? 13.648 7.664 -23.420 1.00 93.25 182 VAL A O 1
ATOM 1428 N N . ALA A 1 183 ? 15.672 8.625 -23.314 1.00 92.44 183 ALA A N 1
ATOM 1429 C CA . ALA A 1 183 ? 15.827 8.446 -21.871 1.00 92.44 183 ALA A CA 1
ATOM 1430 C C . ALA A 1 183 ? 14.752 9.211 -21.089 1.00 92.44 183 ALA A C 1
ATOM 1432 O O . ALA A 1 183 ? 14.045 8.612 -20.282 1.00 92.44 183 ALA A O 1
ATOM 1433 N N . VAL A 1 184 ? 14.597 10.507 -21.374 1.00 94.44 184 VAL A N 1
ATOM 1434 C CA . VAL A 1 184 ? 13.592 11.373 -20.748 1.00 94.44 184 VAL A CA 1
ATOM 1435 C C . VAL A 1 184 ? 12.195 10.846 -21.047 1.00 94.44 184 VAL A C 1
ATOM 1437 O O . VAL A 1 184 ? 11.431 10.626 -20.119 1.00 94.44 184 VAL A O 1
ATOM 1440 N N . GLY A 1 185 ? 11.882 10.550 -22.311 1.00 95.12 185 GLY A N 1
ATOM 1441 C CA . GLY A 1 185 ? 10.582 10.011 -22.703 1.00 95.12 185 GLY A CA 1
ATOM 1442 C C . GLY A 1 185 ? 10.262 8.699 -21.991 1.00 95.12 185 GLY A C 1
ATOM 1443 O O . GLY A 1 185 ? 9.208 8.579 -21.374 1.00 95.12 185 GLY A O 1
ATOM 1444 N N . THR A 1 186 ? 11.187 7.735 -22.004 1.00 95.25 186 THR A N 1
ATOM 1445 C CA . THR A 1 186 ? 11.004 6.438 -21.331 1.00 95.25 186 THR A CA 1
ATOM 1446 C C . THR A 1 186 ? 10.787 6.620 -19.832 1.00 95.25 186 THR A C 1
ATOM 1448 O O . THR A 1 186 ? 9.872 6.015 -19.283 1.00 95.25 186 THR A O 1
ATOM 1451 N N . LEU A 1 187 ? 11.578 7.475 -19.175 1.00 94.06 187 LEU A N 1
ATOM 1452 C CA . LEU A 1 187 ? 11.450 7.733 -17.742 1.00 94.06 187 LEU A CA 1
ATOM 1453 C C . LEU A 1 187 ? 10.133 8.455 -17.406 1.00 94.06 187 LEU A C 1
ATOM 1455 O O . LEU A 1 187 ? 9.441 8.069 -16.468 1.00 94.06 187 LEU A O 1
ATOM 1459 N N . SER A 1 188 ? 9.740 9.462 -18.190 1.00 93.75 188 SER A N 1
ATOM 1460 C CA . SER A 1 188 ? 8.470 10.174 -18.012 1.00 93.75 188 SER A CA 1
ATOM 1461 C C . SER A 1 188 ? 7.271 9.242 -18.190 1.00 93.75 188 SER A C 1
ATOM 1463 O O . SER A 1 188 ? 6.370 9.234 -17.351 1.00 93.75 188 SER A O 1
ATOM 1465 N N . PHE A 1 189 ? 7.265 8.416 -19.240 1.00 94.75 189 PHE A N 1
ATOM 1466 C CA . PHE A 1 189 ? 6.202 7.433 -19.448 1.00 94.75 189 PHE A CA 1
ATOM 1467 C C . PHE A 1 189 ? 6.203 6.346 -18.372 1.00 94.75 189 PHE A C 1
ATOM 1469 O O . PHE A 1 189 ? 5.122 5.961 -17.932 1.00 94.75 189 PHE A O 1
ATOM 1476 N N . TYR A 1 190 ? 7.375 5.902 -17.906 1.00 94.25 190 TYR A N 1
ATOM 1477 C CA . TYR A 1 190 ? 7.488 4.990 -16.770 1.00 94.25 190 TYR A CA 1
ATOM 1478 C C . TYR A 1 190 ? 6.757 5.557 -15.550 1.00 94.25 190 TYR A C 1
ATOM 1480 O O . TYR A 1 190 ? 5.871 4.896 -15.021 1.00 94.25 190 TYR A O 1
ATOM 1488 N N . HIS A 1 191 ? 7.043 6.801 -15.152 1.00 91.06 191 HIS A N 1
ATOM 1489 C CA . HIS A 1 191 ? 6.368 7.420 -14.009 1.00 91.06 191 HIS A CA 1
ATOM 1490 C C . HIS A 1 191 ? 4.851 7.528 -14.212 1.00 91.06 191 HIS A C 1
ATOM 1492 O O . HIS A 1 191 ? 4.095 7.150 -13.322 1.00 91.06 191 HIS A O 1
ATOM 1498 N N . ILE A 1 192 ? 4.390 7.966 -15.389 1.00 92.25 192 ILE A N 1
ATOM 1499 C CA . ILE A 1 192 ? 2.951 8.074 -15.686 1.00 92.25 192 ILE A CA 1
ATOM 1500 C C . ILE A 1 192 ? 2.259 6.709 -15.592 1.00 92.25 192 ILE A C 1
ATOM 1502 O O . ILE A 1 192 ? 1.190 6.599 -14.986 1.00 92.25 192 ILE A O 1
ATOM 1506 N N . VAL A 1 193 ? 2.843 5.672 -16.202 1.00 93.94 193 VAL A N 1
ATOM 1507 C CA . VAL A 1 193 ? 2.266 4.322 -16.193 1.00 93.94 193 VAL A CA 1
ATOM 1508 C C . VAL A 1 193 ? 2.283 3.746 -14.785 1.00 93.94 193 VAL A C 1
ATOM 1510 O O . VAL A 1 193 ? 1.241 3.278 -14.329 1.00 93.94 193 VAL A O 1
ATOM 1513 N N . THR A 1 194 ? 3.406 3.839 -14.070 1.00 91.44 194 THR A N 1
ATOM 1514 C CA . THR A 1 194 ? 3.512 3.351 -12.692 1.00 91.44 194 THR A CA 1
ATOM 1515 C C . THR A 1 194 ? 2.483 4.026 -11.792 1.00 91.44 194 THR A C 1
ATOM 1517 O O . THR A 1 194 ? 1.703 3.324 -11.154 1.00 91.44 194 THR A O 1
ATOM 1520 N N . SER A 1 195 ? 2.377 5.360 -11.804 1.00 90.31 195 SER A N 1
ATOM 1521 C CA . SER A 1 195 ? 1.377 6.076 -11.001 1.00 90.31 195 SER A CA 1
ATOM 1522 C C . SER A 1 195 ? -0.055 5.678 -11.364 1.00 90.31 195 SER A C 1
ATOM 1524 O O . SER A 1 195 ? -0.868 5.438 -10.476 1.00 90.31 195 SER A O 1
ATOM 1526 N N . ARG A 1 196 ? -0.390 5.545 -12.656 1.00 92.25 196 ARG A N 1
ATOM 1527 C CA . ARG A 1 196 ? -1.740 5.118 -13.065 1.00 92.25 196 ARG A CA 1
ATOM 1528 C C . ARG A 1 196 ? -2.068 3.700 -12.620 1.00 92.25 196 ARG A C 1
ATOM 1530 O O . ARG A 1 196 ? -3.188 3.463 -12.174 1.00 92.25 196 ARG A O 1
ATOM 1537 N N . VAL A 1 197 ? -1.115 2.777 -12.734 1.00 93.81 197 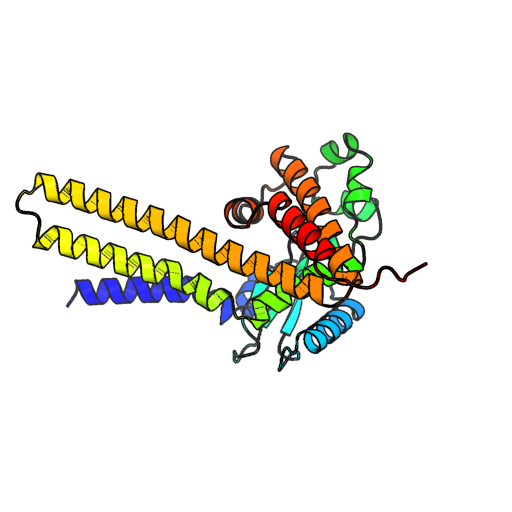VAL A N 1
ATOM 1538 C CA . VAL A 1 197 ? -1.295 1.393 -12.290 1.00 93.81 197 VAL A CA 1
ATOM 1539 C C . VAL A 1 197 ? -1.467 1.337 -10.775 1.00 93.81 197 VAL A C 1
ATOM 1541 O O . VAL A 1 197 ? -2.451 0.755 -10.321 1.00 93.81 197 VAL A O 1
ATOM 1544 N N . MET A 1 198 ? -0.584 1.976 -9.997 1.00 91.25 198 MET A N 1
ATOM 1545 C CA . MET A 1 198 ? -0.698 1.990 -8.532 1.00 91.25 198 MET A CA 1
ATOM 1546 C C . MET A 1 198 ? -2.019 2.613 -8.084 1.00 91.25 198 MET A C 1
ATOM 1548 O O . MET A 1 198 ? -2.733 2.032 -7.267 1.00 91.25 198 MET A O 1
ATOM 1552 N N . ASN A 1 199 ? -2.401 3.753 -8.664 1.00 92.88 199 ASN A N 1
ATOM 1553 C CA . ASN A 1 199 ? -3.658 4.415 -8.331 1.00 92.88 199 ASN A CA 1
ATOM 1554 C C . ASN A 1 199 ? -4.858 3.524 -8.663 1.00 92.88 199 ASN A C 1
ATOM 1556 O O . ASN A 1 199 ? -5.748 3.358 -7.833 1.00 92.88 199 ASN A O 1
ATOM 1560 N N . TRP A 1 200 ? -4.871 2.888 -9.839 1.00 95.44 200 TRP A N 1
ATOM 1561 C CA . TRP A 1 200 ? -5.926 1.945 -10.212 1.00 95.44 200 TRP A CA 1
ATOM 1562 C C . TRP A 1 200 ? -6.038 0.773 -9.228 1.00 95.44 200 TRP A C 1
ATOM 1564 O O . TRP A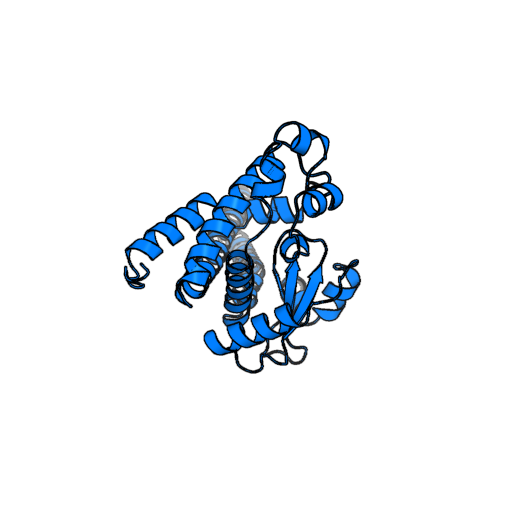 1 200 ? -7.149 0.441 -8.808 1.00 95.44 200 TRP A O 1
ATOM 1574 N N . GLN A 1 201 ? -4.911 0.180 -8.824 1.00 95.50 201 GLN A N 1
ATOM 1575 C CA . GLN A 1 201 ? -4.873 -0.901 -7.835 1.00 95.50 201 GLN A CA 1
ATOM 1576 C C . GLN A 1 201 ? -5.470 -0.455 -6.494 1.00 95.50 201 GLN A C 1
ATOM 1578 O O . GLN A 1 201 ? -6.343 -1.140 -5.956 1.00 95.50 201 GLN A O 1
ATOM 1583 N N . VAL A 1 202 ? -5.057 0.717 -5.997 1.00 94.62 202 VAL A N 1
ATOM 1584 C CA . VAL A 1 202 ? -5.540 1.293 -4.733 1.00 94.62 202 VAL A CA 1
ATOM 1585 C C . VAL A 1 202 ? -7.032 1.614 -4.802 1.00 94.62 202 VAL A C 1
ATOM 1587 O O . VAL A 1 202 ? -7.776 1.190 -3.924 1.00 94.62 202 VAL A O 1
ATOM 1590 N N . TYR A 1 203 ? -7.512 2.285 -5.854 1.00 96.56 203 TYR A N 1
ATOM 1591 C CA . TYR A 1 203 ? -8.939 2.611 -5.973 1.00 96.56 203 TYR A CA 1
ATOM 1592 C C . TYR A 1 203 ? -9.811 1.365 -6.123 1.00 96.56 203 TYR A C 1
ATOM 1594 O O . TYR A 1 203 ? -10.929 1.323 -5.610 1.00 96.56 203 TYR A O 1
ATOM 1602 N N . ARG A 1 204 ? -9.328 0.340 -6.836 1.00 97.56 204 ARG A N 1
ATOM 1603 C CA . ARG A 1 204 ? -10.034 -0.941 -6.935 1.00 97.56 204 ARG A CA 1
ATOM 1604 C C . ARG A 1 204 ? -10.106 -1.610 -5.562 1.00 97.56 204 ARG A C 1
ATOM 1606 O O . ARG A 1 204 ? -11.165 -2.126 -5.217 1.00 97.56 204 ARG A O 1
ATOM 1613 N N . ALA A 1 205 ? -9.015 -1.596 -4.798 1.00 97.56 205 ALA A N 1
ATOM 1614 C CA . ALA A 1 205 ? -8.982 -2.132 -3.442 1.00 97.56 205 ALA A CA 1
ATOM 1615 C C . ALA A 1 205 ? -9.933 -1.384 -2.498 1.00 97.56 205 ALA A C 1
ATOM 1617 O O . ALA A 1 205 ? -10.745 -2.031 -1.844 1.00 97.56 205 ALA A O 1
ATOM 1618 N N . ASP A 1 206 ? -9.922 -0.048 -2.519 1.00 97.75 206 ASP A N 1
ATOM 1619 C CA . ASP A 1 206 ? -10.855 0.792 -1.756 1.00 97.75 206 ASP A CA 1
ATOM 1620 C C . ASP A 1 206 ? -12.308 0.471 -2.086 1.00 97.75 206 ASP A C 1
ATOM 1622 O O . ASP A 1 206 ? -13.108 0.220 -1.187 1.00 97.75 206 ASP A O 1
ATOM 1626 N N . ARG A 1 207 ? -12.643 0.432 -3.383 1.00 97.62 207 ARG A N 1
ATOM 1627 C CA . ARG A 1 207 ? -14.004 0.152 -3.840 1.00 97.62 207 ARG A CA 1
ATOM 1628 C C . ARG A 1 207 ? -14.469 -1.216 -3.361 1.00 97.62 207 ARG A C 1
ATOM 1630 O O . ARG A 1 207 ? -15.514 -1.307 -2.736 1.00 97.62 207 ARG A O 1
ATOM 1637 N N . VAL A 1 208 ? -13.701 -2.269 -3.649 1.00 97.88 208 VAL A N 1
ATOM 1638 C CA . VAL A 1 208 ? -14.097 -3.645 -3.314 1.00 97.88 208 VAL A CA 1
ATOM 1639 C C . VAL A 1 208 ? -14.204 -3.835 -1.801 1.00 97.88 208 VAL A C 1
ATOM 1641 O O . VAL A 1 208 ? -15.153 -4.473 -1.355 1.00 97.88 208 VAL A O 1
ATOM 1644 N N . ALA A 1 209 ? -13.279 -3.268 -1.019 1.00 97.81 209 ALA A N 1
ATOM 1645 C CA . ALA A 1 209 ? -13.328 -3.326 0.439 1.00 97.81 209 ALA A CA 1
ATOM 1646 C C . ALA A 1 209 ? -14.562 -2.599 0.996 1.00 97.81 209 ALA A C 1
ATOM 1648 O O . ALA A 1 209 ? -15.281 -3.163 1.815 1.00 97.81 209 ALA A O 1
ATOM 1649 N N . ALA A 1 210 ? -14.847 -1.385 0.517 1.00 97.19 210 ALA A N 1
ATOM 1650 C CA . ALA A 1 210 ? -15.997 -0.600 0.963 1.00 97.19 210 ALA A CA 1
ATOM 1651 C C . ALA A 1 210 ? -17.346 -1.253 0.617 1.00 97.19 210 ALA A C 1
ATOM 1653 O O . ALA A 1 210 ? -18.303 -1.093 1.366 1.00 97.19 210 ALA A O 1
ATOM 1654 N N . THR A 1 211 ? -17.422 -2.009 -0.484 1.00 95.94 211 THR A N 1
ATOM 1655 C CA . THR A 1 211 ? -18.642 -2.715 -0.923 1.00 95.94 211 THR A CA 1
ATOM 1656 C C . THR A 1 211 ? -18.860 -4.074 -0.251 1.00 95.94 211 THR A C 1
ATOM 1658 O O . THR A 1 211 ? -19.719 -4.835 -0.685 1.00 95.94 211 THR A O 1
ATOM 1661 N N . ILE A 1 212 ? -18.071 -4.445 0.762 1.00 95.25 212 ILE A N 1
ATOM 1662 C CA . ILE A 1 212 ? -18.318 -5.698 1.488 1.00 95.25 212 ILE A CA 1
ATOM 1663 C C . ILE A 1 212 ? -19.633 -5.595 2.271 1.00 95.25 212 ILE A C 1
ATOM 1665 O O . ILE A 1 212 ? -20.516 -6.429 2.097 1.00 95.25 212 ILE A O 1
ATOM 1669 N N . ASP A 1 213 ? -19.747 -4.583 3.134 1.00 93.19 213 ASP A N 1
ATOM 1670 C CA . ASP A 1 213 ? -20.954 -4.227 3.887 1.00 93.19 213 ASP A CA 1
ATOM 1671 C C . ASP A 1 213 ? -20.819 -2.786 4.446 1.00 93.19 213 ASP A C 1
ATOM 1673 O O . ASP A 1 213 ? -19.718 -2.216 4.395 1.00 93.19 213 ASP A O 1
ATOM 1677 N N . PRO A 1 214 ? -21.892 -2.177 4.997 1.00 94.88 214 PRO A N 1
ATOM 1678 C CA . PRO A 1 214 ? -21.880 -0.777 5.442 1.00 94.88 214 PRO A CA 1
ATOM 1679 C C . PRO A 1 214 ? -20.797 -0.454 6.476 1.00 94.88 214 PRO A C 1
ATOM 1681 O O . PRO A 1 214 ? -20.302 0.675 6.533 1.00 94.88 214 PRO A O 1
ATOM 1684 N N . THR A 1 215 ? -20.380 -1.444 7.271 1.00 96.75 215 THR A N 1
ATOM 1685 C CA . THR A 1 215 ? -19.346 -1.243 8.291 1.00 96.75 215 THR A CA 1
ATOM 1686 C C . THR A 1 215 ? -17.973 -1.003 7.663 1.00 96.75 215 THR A C 1
ATOM 1688 O O . THR A 1 215 ? -17.208 -0.185 8.172 1.00 96.75 215 THR A O 1
ATOM 1691 N N . TYR A 1 216 ? -17.678 -1.617 6.511 1.00 97.19 216 TYR A N 1
ATOM 1692 C CA . TYR A 1 216 ? -16.438 -1.364 5.768 1.00 97.19 216 TYR A CA 1
ATOM 1693 C C . TYR A 1 216 ? -16.465 0.004 5.091 1.00 97.19 216 TYR A C 1
ATOM 1695 O O . TYR A 1 216 ? -15.450 0.696 5.096 1.00 97.19 216 TYR A O 1
ATOM 1703 N N . MET A 1 217 ? -17.612 0.428 4.550 1.00 97.31 217 MET A N 1
ATOM 1704 C CA . MET A 1 217 ? -17.767 1.774 3.986 1.00 97.31 217 MET A CA 1
ATOM 1705 C C . MET A 1 217 ? -17.505 2.858 5.043 1.00 97.31 217 MET A C 1
ATOM 1707 O O . MET A 1 217 ? -16.692 3.759 4.823 1.00 97.31 217 MET A O 1
ATOM 1711 N N . ALA A 1 218 ? -18.143 2.749 6.214 1.00 97.38 218 ALA A N 1
ATOM 1712 C CA . ALA A 1 218 ? -17.917 3.668 7.329 1.00 97.38 218 ALA A CA 1
ATOM 1713 C C . ALA A 1 218 ? -16.443 3.670 7.770 1.00 97.38 218 ALA A C 1
ATOM 1715 O O . ALA A 1 218 ? -15.840 4.735 7.929 1.00 97.38 218 ALA A O 1
ATOM 1716 N N . GLY A 1 219 ? -15.847 2.479 7.875 1.00 97.25 219 GLY A N 1
ATOM 1717 C CA . GLY A 1 219 ? -14.433 2.297 8.180 1.00 97.25 219 GLY A CA 1
ATOM 1718 C C . GLY A 1 219 ? -13.491 2.938 7.163 1.00 97.25 219 GLY A C 1
ATOM 1719 O O . GLY A 1 219 ? -12.503 3.550 7.551 1.00 97.25 219 GLY A O 1
ATOM 1720 N N . GLY A 1 220 ? -13.805 2.857 5.869 1.00 96.88 220 GLY A N 1
ATOM 1721 C CA . GLY A 1 220 ? -13.006 3.468 4.808 1.00 96.88 220 GLY A CA 1
ATOM 1722 C C . GLY A 1 220 ? -13.024 4.990 4.851 1.00 96.88 220 GLY A C 1
ATOM 1723 O O . GLY A 1 220 ? -11.977 5.623 4.718 1.00 96.88 220 GLY A O 1
ATOM 1724 N N . ILE A 1 221 ? -14.191 5.588 5.098 1.00 97.38 221 ILE A N 1
ATOM 1725 C CA . ILE A 1 221 ? -14.323 7.042 5.266 1.00 97.38 221 ILE A CA 1
ATOM 1726 C C . ILE A 1 221 ? -13.514 7.514 6.480 1.00 97.38 221 ILE A C 1
ATOM 1728 O O . ILE A 1 221 ? -12.780 8.502 6.392 1.00 97.38 221 ILE A O 1
ATOM 1732 N N . GLU A 1 222 ? -13.625 6.807 7.605 1.00 96.56 222 GLU A N 1
ATOM 1733 C CA . GLU A 1 222 ? -12.840 7.085 8.807 1.00 96.56 222 GLU A CA 1
ATOM 1734 C C . GLU A 1 222 ? -11.335 6.953 8.542 1.00 96.56 222 GLU A C 1
ATOM 1736 O O . GLU A 1 222 ? -10.574 7.868 8.860 1.00 96.56 222 GLU A O 1
ATOM 1741 N N . PHE A 1 223 ? -10.914 5.858 7.907 1.00 94.38 223 PHE A N 1
ATOM 1742 C CA . PHE A 1 223 ? -9.520 5.590 7.574 1.00 94.38 223 PHE A CA 1
ATOM 1743 C C . PHE A 1 223 ? -8.917 6.708 6.715 1.00 94.38 223 PHE A C 1
ATOM 1745 O O . PHE A 1 223 ? -7.836 7.205 7.030 1.00 94.38 223 PHE A O 1
ATOM 1752 N N . MET A 1 224 ? -9.624 7.186 5.681 1.00 94.88 224 MET A N 1
ATOM 1753 C CA . MET A 1 224 ? -9.119 8.295 4.860 1.00 94.88 224 MET A CA 1
ATOM 1754 C C . MET A 1 224 ? -9.026 9.612 5.632 1.00 94.88 224 MET A C 1
ATOM 1756 O O . MET A 1 224 ? -8.042 10.333 5.477 1.00 94.88 224 MET A O 1
ATOM 1760 N N . ARG A 1 225 ? -10.000 9.921 6.497 1.00 95.00 225 ARG A N 1
ATOM 1761 C CA . ARG A 1 225 ? -9.942 11.116 7.358 1.00 95.00 225 ARG A CA 1
ATOM 1762 C C . ARG A 1 225 ? -8.755 11.058 8.318 1.00 95.00 225 ARG A C 1
ATOM 1764 O O . ARG A 1 225 ? -8.061 12.055 8.491 1.00 95.00 225 ARG A O 1
ATOM 1771 N N . LYS A 1 226 ? -8.481 9.892 8.908 1.00 91.88 226 LYS A N 1
ATOM 1772 C CA . LYS A 1 226 ? -7.300 9.688 9.758 1.00 91.88 226 LYS A CA 1
ATOM 1773 C C . LYS A 1 226 ? -6.006 9.812 8.962 1.00 91.88 226 LYS A C 1
ATOM 1775 O O . LYS A 1 226 ? -5.091 10.481 9.426 1.00 91.88 226 LYS A O 1
ATOM 1780 N N . ASN A 1 227 ? -5.942 9.268 7.747 1.00 88.94 227 ASN A N 1
ATOM 1781 C CA . ASN A 1 227 ? -4.780 9.442 6.872 1.00 88.94 227 ASN A CA 1
ATOM 1782 C C . ASN A 1 227 ? -4.511 10.915 6.545 1.00 88.94 227 ASN A C 1
ATOM 1784 O O . ASN A 1 227 ? -3.359 11.322 6.569 1.00 88.94 227 ASN A O 1
ATOM 1788 N N .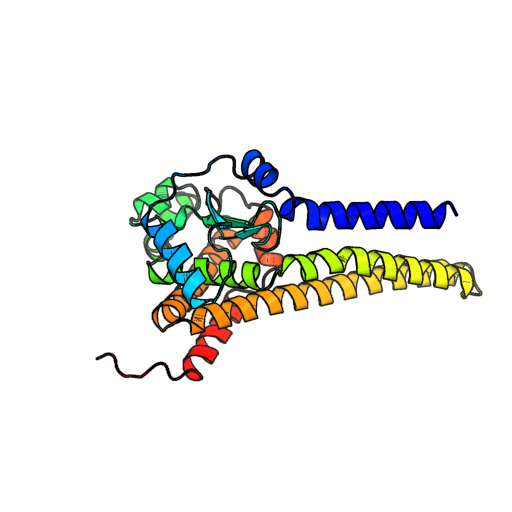 GLN A 1 228 ? -5.540 11.743 6.343 1.00 90.12 228 GLN A N 1
ATOM 1789 C CA . GLN A 1 228 ? -5.355 13.192 6.179 1.00 90.12 228 GLN A CA 1
ATOM 1790 C C . GLN A 1 228 ? -4.744 13.852 7.426 1.00 90.12 228 GLN A C 1
ATOM 1792 O O . GLN A 1 228 ? -3.909 14.752 7.310 1.00 90.12 228 GLN A O 1
ATOM 1797 N N . LEU A 1 229 ? -5.132 13.409 8.628 1.00 90.38 229 LEU A N 1
ATOM 1798 C CA . LEU A 1 229 ? -4.520 13.876 9.877 1.00 90.38 229 LEU A CA 1
ATOM 1799 C C . LEU A 1 229 ? -3.057 13.429 9.980 1.00 90.38 229 LEU A C 1
ATOM 1801 O O . LEU A 1 229 ? -2.200 14.237 10.343 1.00 90.38 229 LEU A O 1
ATOM 1805 N N . TRP A 1 230 ? -2.766 12.179 9.613 1.00 85.62 230 TRP A N 1
ATOM 1806 C CA . TRP A 1 230 ? -1.410 11.636 9.566 1.00 85.62 230 TRP A CA 1
ATOM 1807 C C . TRP A 1 230 ? -0.519 12.380 8.571 1.00 85.62 230 TRP A C 1
ATOM 1809 O O . TRP A 1 230 ? 0.577 12.799 8.933 1.00 85.62 230 TRP A O 1
ATOM 1819 N N . GLU A 1 231 ? -1.001 12.609 7.351 1.00 84.62 231 GLU A N 1
ATOM 1820 C CA . GLU A 1 231 ? -0.316 13.381 6.311 1.00 84.62 231 GLU A CA 1
ATOM 1821 C C . GLU A 1 231 ? -0.036 14.810 6.787 1.00 84.62 231 GLU A C 1
ATOM 1823 O O . GLU A 1 231 ? 1.084 15.301 6.654 1.00 84.62 231 GLU A O 1
ATOM 1828 N N . LYS A 1 232 ? -1.013 15.469 7.424 1.00 88.00 232 LYS A N 1
ATOM 1829 C CA . LYS A 1 232 ? -0.819 16.806 7.997 1.00 88.00 232 LYS A CA 1
ATOM 1830 C C . LYS A 1 232 ? 0.237 16.801 9.103 1.00 88.00 232 LYS A C 1
ATOM 1832 O O . LYS A 1 232 ? 1.067 17.707 9.145 1.00 88.00 232 LYS A O 1
ATOM 1837 N N . ALA A 1 233 ? 0.230 15.815 9.998 1.00 86.62 233 ALA A N 1
ATOM 1838 C CA . ALA A 1 233 ? 1.242 15.694 11.045 1.00 86.62 233 ALA A CA 1
ATOM 1839 C C . ALA A 1 233 ? 2.641 15.458 10.441 1.00 86.62 233 ALA A C 1
ATOM 1841 O O . ALA A 1 233 ? 3.602 16.133 10.816 1.00 86.62 233 ALA A O 1
ATOM 1842 N N . PHE A 1 234 ? 2.740 14.569 9.450 1.00 84.12 234 PHE A N 1
ATOM 1843 C CA . PHE A 1 234 ? 3.969 14.277 8.714 1.00 84.12 234 PHE A CA 1
ATOM 1844 C C . PHE A 1 234 ? 4.550 15.526 8.036 1.00 84.12 234 PHE A C 1
ATOM 1846 O O . PHE A 1 234 ? 5.708 15.866 8.275 1.00 84.12 234 PHE A O 1
ATOM 1853 N N . LEU A 1 235 ? 3.737 16.266 7.273 1.00 83.94 235 LEU A N 1
ATOM 1854 C CA . LEU A 1 235 ?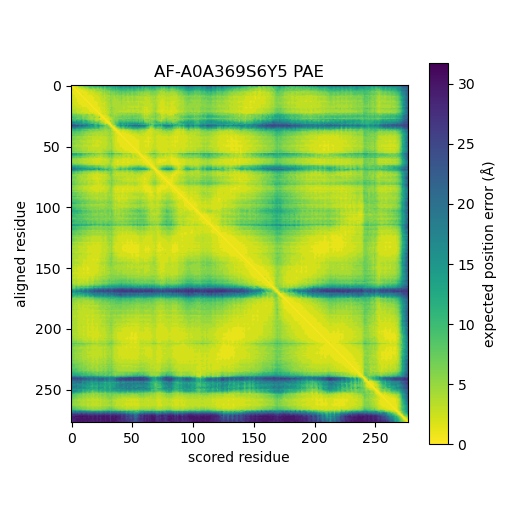 4.155 17.495 6.584 1.00 83.94 235 LEU A CA 1
ATOM 1855 C C . LEU A 1 235 ? 4.604 18.605 7.548 1.00 83.94 235 LEU A C 1
ATOM 1857 O O . LEU A 1 235 ? 5.414 19.449 7.179 1.00 83.94 235 LEU A O 1
ATOM 1861 N N . ASN A 1 236 ? 4.125 18.587 8.795 1.00 87.00 236 ASN A N 1
ATOM 1862 C CA . ASN A 1 236 ? 4.557 19.505 9.853 1.00 87.00 236 ASN A CA 1
ATOM 1863 C C . ASN A 1 236 ? 5.794 19.010 10.633 1.00 87.00 236 ASN A C 1
ATOM 1865 O O . ASN A 1 236 ? 6.130 19.577 11.674 1.00 87.00 236 ASN A O 1
ATOM 1869 N N . GLY A 1 237 ? 6.456 17.937 10.184 1.00 84.94 237 GLY A N 1
ATOM 1870 C CA . GLY A 1 237 ? 7.645 17.383 10.839 1.00 84.94 237 GLY A CA 1
ATOM 1871 C C . GLY A 1 237 ? 7.364 16.763 12.213 1.00 84.94 237 GLY A C 1
ATOM 1872 O O . GLY A 1 237 ? 8.269 16.662 13.050 1.00 84.94 237 GLY A O 1
ATOM 1873 N N . ALA A 1 238 ? 6.111 16.377 12.471 1.00 86.69 238 ALA A N 1
ATOM 1874 C CA . ALA A 1 238 ? 5.671 15.846 13.756 1.00 86.69 238 ALA A CA 1
ATOM 1875 C C . ALA A 1 238 ? 6.059 14.382 13.983 1.00 86.69 238 ALA A C 1
ATOM 1877 O O . ALA A 1 238 ? 5.967 13.912 15.109 1.00 86.69 238 ALA A O 1
ATOM 1878 N N . MET A 1 239 ? 6.487 13.663 12.948 1.00 81.38 239 MET A N 1
ATOM 1879 C CA . MET A 1 239 ? 6.916 12.269 13.063 1.00 81.38 239 MET A CA 1
ATOM 1880 C C . MET A 1 239 ? 8.438 12.210 13.282 1.00 81.38 239 MET A C 1
ATOM 1882 O O . MET A 1 239 ? 9.166 12.934 12.596 1.00 81.38 239 MET A O 1
ATOM 1886 N N . PRO A 1 240 ? 8.933 11.447 14.277 1.00 68.38 240 PRO A N 1
ATOM 1887 C CA . PRO A 1 240 ? 10.348 11.438 14.658 1.00 68.38 240 PRO A CA 1
ATOM 1888 C C . PRO A 1 240 ? 11.257 10.856 13.581 1.00 68.38 240 PRO A C 1
ATOM 1890 O O . PRO A 1 240 ? 12.337 11.393 13.353 1.00 68.38 240 PRO A O 1
ATOM 1893 N N . GLU A 1 241 ? 10.783 9.849 12.859 1.00 60.66 241 GLU A N 1
ATOM 1894 C CA . GLU A 1 241 ? 11.408 9.377 11.636 1.00 60.66 241 GLU A CA 1
ATOM 1895 C C . GLU A 1 241 ? 10.472 9.738 10.492 1.00 60.66 241 GLU A C 1
ATOM 1897 O O . GLU A 1 241 ? 9.362 9.211 10.389 1.00 60.66 241 GLU A O 1
ATOM 1902 N N . ALA A 1 242 ? 10.897 10.649 9.616 1.00 53.00 242 ALA A N 1
ATOM 1903 C CA . ALA A 1 242 ? 10.306 10.725 8.291 1.00 53.00 242 ALA A CA 1
ATOM 1904 C C . ALA A 1 242 ? 10.688 9.422 7.586 1.00 53.00 242 ALA A C 1
ATOM 1906 O O . ALA A 1 242 ? 11.687 9.372 6.871 1.00 53.00 242 ALA A O 1
ATOM 1907 N N . SER A 1 243 ? 9.970 8.334 7.888 1.00 56.22 243 SER A N 1
ATOM 1908 C CA . SER A 1 243 ? 10.290 7.038 7.322 1.00 56.22 243 SER A CA 1
ATOM 1909 C C . SER A 1 243 ? 10.252 7.237 5.815 1.00 56.22 243 SER A C 1
ATOM 1911 O O . SER A 1 243 ? 9.252 7.688 5.253 1.00 56.22 243 SER A O 1
ATOM 1913 N N . ILE A 1 244 ? 11.376 6.978 5.151 1.00 54.22 244 ILE A N 1
ATOM 1914 C CA . ILE A 1 244 ? 11.472 7.044 3.690 1.00 54.22 244 ILE A CA 1
ATOM 1915 C C . ILE A 1 244 ? 10.301 6.260 3.085 1.00 54.22 244 ILE A C 1
ATOM 1917 O O . ILE A 1 244 ? 9.750 6.661 2.074 1.00 54.22 244 ILE A O 1
ATOM 1921 N N . MET A 1 245 ? 9.836 5.216 3.771 1.00 54.56 245 MET A N 1
ATOM 1922 C CA . MET A 1 245 ? 8.641 4.453 3.445 1.00 54.56 245 MET A CA 1
ATOM 1923 C C . MET A 1 245 ? 7.324 5.252 3.495 1.00 54.56 245 MET A C 1
ATOM 1925 O O . MET A 1 245 ? 6.522 5.098 2.582 1.00 54.56 245 MET A O 1
ATOM 1929 N N . MET A 1 246 ? 7.092 6.137 4.474 1.00 60.22 246 MET A N 1
ATOM 1930 C CA . MET A 1 246 ? 5.952 7.070 4.448 1.00 60.22 246 MET A CA 1
ATOM 1931 C C . MET A 1 246 ? 6.094 8.143 3.372 1.00 60.22 246 MET A C 1
ATOM 1933 O O . MET A 1 246 ? 5.106 8.467 2.722 1.00 60.22 246 MET A O 1
ATOM 1937 N N . LEU A 1 247 ? 7.302 8.672 3.151 1.00 60.97 247 LEU A N 1
ATOM 1938 C CA . LEU A 1 247 ? 7.547 9.624 2.065 1.00 60.97 247 LEU A CA 1
ATOM 1939 C C . LEU A 1 247 ? 7.273 8.972 0.702 1.00 60.97 247 LEU A C 1
ATOM 1941 O O . LEU A 1 247 ? 6.585 9.546 -0.136 1.00 60.97 247 LEU A O 1
ATOM 1945 N N . MET A 1 248 ? 7.757 7.749 0.492 1.00 60.12 248 MET A N 1
ATOM 1946 C CA . MET A 1 248 ? 7.469 6.961 -0.703 1.00 60.12 248 MET A CA 1
ATOM 1947 C C . MET A 1 248 ? 5.976 6.618 -0.772 1.00 60.12 248 MET A C 1
ATOM 1949 O O . MET A 1 248 ? 5.363 6.774 -1.818 1.00 60.12 248 MET A O 1
ATOM 1953 N N . GLY A 1 249 ? 5.340 6.247 0.338 1.00 62.78 249 GLY A N 1
ATOM 1954 C CA . GLY A 1 249 ? 3.898 6.029 0.375 1.00 62.78 249 GLY A CA 1
ATOM 1955 C C . GLY A 1 249 ? 3.115 7.265 -0.082 1.00 62.78 249 GLY A C 1
ATOM 1956 O O . GLY A 1 249 ? 2.255 7.158 -0.947 1.00 62.78 249 GLY A O 1
ATOM 1957 N N . TYR A 1 250 ? 3.476 8.446 0.416 1.00 61.50 250 TYR A N 1
ATOM 1958 C CA . TYR A 1 250 ? 2.886 9.725 0.019 1.00 61.50 250 TYR A CA 1
ATOM 1959 C C . TYR A 1 250 ? 3.126 10.069 -1.462 1.00 61.50 250 TYR A C 1
ATOM 1961 O O . TYR A 1 250 ? 2.253 10.632 -2.115 1.00 61.50 250 TYR A O 1
ATOM 1969 N N . LEU A 1 251 ? 4.298 9.727 -2.005 1.00 64.69 251 LEU A N 1
ATOM 1970 C CA . LEU A 1 251 ? 4.660 10.017 -3.398 1.00 64.69 251 LEU A CA 1
ATOM 1971 C C . LEU A 1 251 ? 4.051 9.034 -4.409 1.00 64.69 251 LEU A C 1
ATOM 1973 O O . LEU A 1 251 ? 3.813 9.410 -5.557 1.00 64.69 251 LEU A O 1
ATOM 1977 N N . TRP A 1 252 ? 3.834 7.779 -4.011 1.00 66.19 252 TRP A N 1
ATOM 1978 C CA . TRP A 1 252 ? 3.464 6.689 -4.920 1.00 66.19 252 TRP A CA 1
ATOM 1979 C C . TRP A 1 252 ? 2.021 6.190 -4.744 1.00 66.19 252 TRP A C 1
ATOM 1981 O O . TRP A 1 252 ? 1.523 5.490 -5.628 1.00 66.19 252 TRP A O 1
ATOM 1991 N N . HIS A 1 253 ? 1.330 6.554 -3.657 1.00 76.00 253 HIS A N 1
ATOM 1992 C CA . HIS A 1 253 ? -0.104 6.305 -3.489 1.00 76.00 253 HIS A CA 1
ATOM 1993 C C . HIS A 1 253 ? -0.952 7.516 -3.890 1.00 76.00 253 HIS A C 1
ATOM 1995 O O . HIS A 1 253 ? -0.507 8.659 -3.777 1.00 76.00 253 HIS A O 1
ATOM 2001 N N . PRO A 1 254 ? -2.206 7.291 -4.329 1.00 85.75 254 PRO A N 1
ATOM 2002 C CA . PRO A 1 254 ? -3.106 8.396 -4.596 1.00 85.75 254 PRO A CA 1
ATOM 2003 C C . PRO A 1 254 ? -3.413 9.158 -3.297 1.00 85.75 254 PRO A C 1
ATOM 2005 O O . PRO A 1 254 ? -3.599 8.515 -2.255 1.00 85.75 254 PRO A O 1
ATOM 2008 N N . PRO A 1 255 ? -3.526 10.499 -3.349 1.00 87.88 255 PRO A N 1
ATOM 2009 C CA . PRO A 1 255 ? -3.782 11.317 -2.170 1.00 87.88 255 PRO A CA 1
ATOM 2010 C C . PRO A 1 255 ? -5.023 10.857 -1.401 1.00 87.88 255 PRO A C 1
ATOM 2012 O O . PRO A 1 255 ? -6.068 10.570 -2.000 1.00 87.88 255 PRO A O 1
ATOM 2015 N N . SER A 1 256 ? -4.941 10.854 -0.068 1.00 89.38 256 SER A N 1
ATOM 2016 C CA . SER A 1 256 ? -6.050 10.476 0.820 1.00 89.38 256 SER A CA 1
ATOM 2017 C C . SER A 1 256 ? -7.349 11.239 0.518 1.00 89.38 256 SER A C 1
ATOM 2019 O O . SER A 1 256 ? -8.431 10.656 0.556 1.00 89.38 256 SER A O 1
ATOM 2021 N N . GLY A 1 257 ? -7.255 12.519 0.135 1.00 91.62 257 GLY A N 1
ATOM 2022 C CA . GLY A 1 257 ? -8.404 13.343 -0.248 1.00 91.62 257 GLY A CA 1
ATOM 2023 C C . GLY A 1 257 ? -9.129 12.858 -1.508 1.00 91.62 257 GLY A C 1
ATOM 2024 O O . GLY A 1 257 ? -10.359 12.866 -1.545 1.00 91.62 257 GLY A O 1
ATOM 2025 N N . GLU A 1 258 ? -8.402 12.377 -2.520 1.00 93.56 258 GLU A N 1
ATOM 2026 C CA . GLU A 1 258 ? -9.030 11.815 -3.722 1.00 93.56 258 GLU A CA 1
ATOM 2027 C C . GLU A 1 258 ? -9.691 10.466 -3.415 1.00 93.56 258 GLU A C 1
ATOM 2029 O O . GLU A 1 258 ? -10.808 10.199 -3.861 1.00 93.56 258 GLU A O 1
ATOM 2034 N N . ARG A 1 259 ? -9.028 9.628 -2.608 1.00 95.19 259 ARG A N 1
ATOM 2035 C CA . ARG A 1 259 ? -9.592 8.354 -2.138 1.00 95.19 259 ARG A CA 1
ATOM 2036 C C . ARG A 1 259 ? -10.869 8.580 -1.325 1.00 95.19 259 ARG A C 1
ATOM 2038 O O . ARG A 1 259 ? -11.870 7.917 -1.581 1.00 95.19 259 ARG A O 1
ATOM 2045 N N . LEU A 1 260 ? -10.866 9.557 -0.412 1.00 96.50 260 LEU A N 1
ATOM 2046 C CA . LEU A 1 260 ? -12.041 9.945 0.371 1.00 96.50 260 LEU A CA 1
ATOM 2047 C C . LEU A 1 260 ? -13.189 10.393 -0.533 1.00 96.50 260 LEU A C 1
ATOM 2049 O O . LEU A 1 260 ? -14.306 9.914 -0.364 1.00 96.50 260 LEU A O 1
ATOM 2053 N N . LYS A 1 261 ? -12.916 11.267 -1.511 1.00 96.56 261 LYS A N 1
ATOM 2054 C CA . LYS A 1 261 ? -13.930 11.711 -2.474 1.00 96.56 261 LYS A CA 1
ATOM 2055 C C . LYS A 1 261 ? -14.575 10.519 -3.183 1.00 96.56 261 LYS A C 1
ATOM 2057 O O . LYS A 1 261 ? -15.791 10.406 -3.184 1.00 96.56 261 LYS A O 1
ATOM 2062 N N . ARG A 1 262 ? -13.771 9.585 -3.701 1.00 95.94 262 ARG A N 1
ATOM 2063 C CA . ARG A 1 262 ? -14.276 8.382 -4.384 1.00 95.94 262 ARG A CA 1
ATOM 2064 C C . ARG A 1 262 ? -15.110 7.479 -3.475 1.00 95.94 262 ARG A C 1
ATOM 2066 O O . ARG A 1 262 ? -16.074 6.893 -3.951 1.00 95.94 262 ARG A O 1
ATOM 2073 N N . LEU A 1 263 ? -14.750 7.348 -2.196 1.00 96.50 263 LEU A N 1
ATOM 2074 C CA . LEU A 1 263 ? -15.539 6.585 -1.222 1.00 96.50 263 LEU A CA 1
ATOM 2075 C C . LEU A 1 263 ? -16.874 7.268 -0.903 1.00 96.50 263 LEU A C 1
ATOM 2077 O O . LEU A 1 263 ? -17.889 6.587 -0.799 1.00 96.50 263 LEU A O 1
ATOM 2081 N N . LEU A 1 264 ? -16.890 8.597 -0.784 1.00 95.62 264 LEU A N 1
ATOM 2082 C CA . LEU A 1 264 ? -18.120 9.370 -0.589 1.00 95.62 264 LEU A CA 1
ATOM 2083 C C . LEU A 1 264 ? -19.029 9.297 -1.820 1.00 95.62 264 LEU A C 1
ATOM 2085 O O . LEU A 1 264 ? -20.223 9.056 -1.674 1.00 95.62 264 LEU A O 1
ATOM 2089 N N . ASP A 1 265 ? -18.460 9.426 -3.020 1.00 94.88 265 ASP A N 1
ATOM 2090 C CA . ASP A 1 265 ? -19.190 9.241 -4.273 1.00 94.88 265 ASP A CA 1
ATOM 2091 C C . ASP A 1 265 ? -19.776 7.822 -4.325 1.00 94.88 265 ASP A C 1
ATOM 2093 O O . ASP A 1 265 ? -20.970 7.653 -4.544 1.00 94.88 265 ASP A O 1
ATOM 2097 N N . LEU A 1 266 ? -18.965 6.797 -4.034 1.00 93.56 266 LEU A N 1
ATOM 2098 C CA . LEU A 1 266 ? -19.411 5.403 -3.987 1.00 93.56 266 LEU A CA 1
ATOM 2099 C C . LEU A 1 266 ? -20.559 5.203 -2.995 1.00 93.56 266 LEU A C 1
ATOM 2101 O O . LEU A 1 266 ? -21.547 4.585 -3.370 1.00 93.56 266 LEU A O 1
ATOM 2105 N N . LYS A 1 267 ? -20.462 5.764 -1.782 1.00 91.69 267 LYS A N 1
ATOM 2106 C CA . LYS A 1 267 ? -21.528 5.712 -0.770 1.00 91.69 267 LYS A CA 1
ATOM 2107 C C . LYS A 1 267 ? -22.858 6.234 -1.319 1.00 91.69 267 LYS A C 1
ATOM 2109 O O . LYS A 1 267 ? -23.882 5.629 -1.043 1.00 91.69 267 LYS A O 1
ATOM 2114 N N . ASN A 1 268 ? -22.834 7.299 -2.119 1.00 85.62 268 ASN A N 1
ATOM 2115 C CA . ASN A 1 268 ? -24.041 7.882 -2.710 1.00 85.62 268 ASN A CA 1
ATOM 2116 C C . ASN A 1 268 ? -24.629 7.035 -3.857 1.00 85.62 268 ASN A C 1
ATOM 2118 O O . ASN A 1 268 ? -25.806 7.178 -4.171 1.00 85.62 268 ASN A O 1
ATOM 2122 N N . PHE A 1 269 ? -23.830 6.171 -4.498 1.00 78.50 269 PHE A N 1
ATOM 2123 C CA . PHE A 1 269 ? -24.268 5.315 -5.612 1.00 78.50 269 PHE A CA 1
ATOM 2124 C C . PHE A 1 269 ? -24.587 3.872 -5.209 1.00 78.50 269 PHE A C 1
ATOM 2126 O O . PHE A 1 269 ? -25.274 3.173 -5.952 1.00 78.50 269 PHE A O 1
ATOM 2133 N N . THR A 1 270 ? -24.085 3.398 -4.070 1.00 63.81 270 THR A N 1
ATOM 2134 C CA . THR A 1 270 ? -24.484 2.109 -3.498 1.00 63.81 270 THR A CA 1
ATOM 2135 C C . THR A 1 270 ? -25.609 2.326 -2.492 1.00 63.81 270 THR A C 1
ATOM 2137 O O . THR A 1 270 ? -25.321 2.833 -1.408 1.00 63.81 270 THR A O 1
ATOM 2140 N N . PRO A 1 271 ? -26.854 1.917 -2.795 1.00 49.94 271 PRO A N 1
ATOM 2141 C CA . PRO A 1 271 ? -27.950 1.939 -1.839 1.00 49.94 271 PRO A CA 1
ATOM 2142 C C . PRO A 1 271 ? -27.733 0.800 -0.842 1.00 49.94 271 PRO A C 1
ATOM 2144 O O . PRO A 1 271 ? -28.340 -0.264 -0.930 1.00 49.94 271 PRO A O 1
ATOM 2147 N N . TYR A 1 272 ? -26.800 0.976 0.086 1.00 50.34 272 TYR A N 1
ATOM 2148 C CA . TYR A 1 272 ? -26.871 0.225 1.325 1.00 50.34 272 TYR A CA 1
ATOM 2149 C C . TYR A 1 272 ? -27.892 0.950 2.187 1.00 50.34 272 TYR A C 1
ATOM 2151 O O . TYR A 1 272 ? -27.555 1.969 2.778 1.00 50.34 272 TYR A O 1
ATOM 2159 N N . CYS A 1 273 ? -29.122 0.435 2.119 1.00 41.47 273 CYS A N 1
ATOM 2160 C CA . CYS A 1 273 ? -30.311 0.746 2.903 1.00 41.47 273 CYS A CA 1
ATOM 2161 C C . CYS A 1 273 ? -30.182 1.948 3.846 1.00 41.47 273 CYS A C 1
ATOM 2163 O O . CYS A 1 273 ? -29.525 1.857 4.884 1.00 41.47 273 CYS A O 1
ATOM 2165 N N . ASP A 1 274 ? -30.935 3.001 3.535 1.00 38.66 274 ASP A N 1
ATOM 2166 C CA . ASP A 1 274 ? -31.362 4.065 4.452 1.00 38.66 274 ASP A CA 1
ATOM 2167 C C . ASP A 1 274 ? -32.227 3.542 5.633 1.00 38.66 274 ASP A C 1
ATOM 2169 O O . ASP A 1 274 ? -32.978 4.302 6.227 1.00 38.66 274 ASP A O 1
ATOM 2173 N N . ASP A 1 275 ? -32.102 2.267 6.016 1.00 41.44 275 ASP A N 1
ATOM 2174 C CA . ASP A 1 275 ? -32.862 1.632 7.095 1.00 41.44 275 ASP A CA 1
ATOM 2175 C C . ASP A 1 275 ? -31.908 1.140 8.190 1.00 41.44 275 ASP A C 1
ATOM 2177 O O . ASP A 1 275 ? -31.649 -0.058 8.325 1.00 41.44 275 ASP A O 1
ATOM 2181 N N . ILE A 1 276 ? -31.356 2.076 8.964 1.00 39.94 276 ILE A N 1
ATOM 2182 C CA . ILE A 1 276 ? -31.007 1.836 10.371 1.00 39.94 276 ILE A CA 1
ATOM 2183 C C . ILE A 1 276 ? -31.393 3.104 11.142 1.00 39.94 276 ILE A C 1
ATOM 2185 O O . ILE A 1 276 ? -30.555 3.985 11.350 1.00 39.94 276 ILE A O 1
ATOM 2189 N N . ASP A 1 277 ? -32.675 3.175 11.505 1.00 34.69 277 ASP A N 1
ATOM 2190 C CA . ASP A 1 277 ? -33.133 3.830 12.738 1.00 34.69 277 ASP A CA 1
ATOM 2191 C C . ASP A 1 277 ? -32.841 2.911 13.940 1.00 34.69 277 ASP A C 1
ATOM 2193 O O . ASP A 1 277 ? -33.043 1.677 13.811 1.00 34.69 277 ASP A O 1
#

Foldseek 3Di:
DVVVVVLVVVLVVLLCVLQVCQQPVVVVCVVPLVDWDDDDVVNVVLLVVLCVLVVPPQSVLEAETEGCDDAWAKGYASPHPNGIYTYHYPLQPDDDLVCQCVSLFFAVVVCVVVVCLSVLQRADPLLVLLRSQLRVLLRSVVLSVVLSVLVSVLSVQLVVQLVVLVVPDPDPVVSVVSNVVSVVVSVVVSLVVQLVSQAVSNLVSNLVQLPSAVSNLVSLLSNLVSVVSVVVSLVVVRGPDNPVVVVCCCVRYDRSVVSNVSSVVSVVVDCPDPPDD

Nearest PDB structures (foldseek):
  1o5h-assembly1_B  TM=2.879E-01  e=5.188E+00  Thermotoga maritima
  5ok9-assembly1_A  TM=1.602E-01  e=4.921E+00  Homo sapiens
  6f09-assembly4_Q  TM=1.553E-01  e=7.914E+00  Homo sapiens